Protein AF-A0A7S0PX10-F1 (afdb_monomer)

Secondary structure (DSSP, 8-state):
-----------------S------S-----B-TTT--B-GGGTT--HHHHGGGTGGGGTTEEEEEPPPPS-TTEEEEEEEESS-TT-EEEEEEEEE----B-SHHHHHHHHS--HHHHHHHHHHHHHHH-TTS---S-EEEEEEE-S-EES-HHHHHHHHHHHHHHTHHHHHHTTEEEEEEEEEEE-TTS-HHHHTTSPPEEEEEEEE-SPP----

Mean predicted aligned error: 9.13 Å

Radius of gyration: 20.3 Å; Cα contacts (8 Å, |Δi|>4): 338; chains: 1; bounding box: 56×66×52 Å

Sequence (216 aa):
ADVAEVSVLLPTSADTSAGDDNLNYVSIFNFESEHFEENKLLRHIFPPQASLLELHRLSNFNVERCWFPDAPQVHVYLAVAKNQKLDTRFFVRSIVLTQAAHSQPEAEATLQPTSQQLQALAALEQAMGDSRYQVTESNHIFMCYKEPLCISAERAVKVVRESLAIYSDTYNKLQVNELELVLRLWESAAPPEALATTPTKTVRIICRLAPSLVIE

Solvent-accessible surface area (backbone atoms only — not comparable to full-atom values): 12873 Å² total; per-residue (Å²): 131,91,77,84,84,81,85,80,81,74,85,74,90,78,81,89,82,84,84,83,67,85,71,89,65,78,88,38,82,42,60,44,90,90,78,62,50,70,42,66,78,41,52,48,44,58,75,85,56,50,68,68,56,50,62,77,79,49,70,66,34,53,72,44,60,54,82,84,57,103,40,85,50,49,42,48,28,46,30,34,29,72,91,39,77,87,50,34,25,44,41,36,32,31,56,44,86,60,77,63,21,72,39,50,70,51,26,51,61,67,57,37,87,41,74,67,54,53,49,45,51,52,42,47,54,53,53,70,71,34,86,91,50,77,86,60,73,55,17,35,40,35,39,29,39,71,41,41,24,18,38,48,71,71,56,52,52,51,51,44,54,61,44,49,66,77,45,43,67,59,34,58,75,64,29,33,33,32,43,37,38,38,38,28,25,32,72,70,82,60,57,63,89,52,47,86,78,47,79,64,46,80,46,76,49,78,43,78,58,51,79,75,82,76,81,124

Structure (mmCIF, N/CA/C/O backbone):
data_AF-A0A7S0PX10-F1
#
_entry.id   AF-A0A7S0PX10-F1
#
loop_
_atom_site.group_PDB
_atom_site.id
_atom_site.type_symbol
_atom_site.label_atom_id
_atom_site.label_alt_id
_atom_site.label_comp_id
_atom_site.label_asym_id
_atom_site.label_entity_id
_atom_site.label_seq_id
_atom_site.pdbx_PDB_ins_code
_atom_site.Cartn_x
_atom_site.Cartn_y
_atom_site.Cartn_z
_atom_site.occupancy
_atom_site.B_iso_or_equiv
_atom_site.auth_seq_id
_atom_site.auth_comp_id
_atom_site.auth_asym_id
_atom_site.auth_atom_id
_atom_site.pdbx_PDB_model_num
ATOM 1 N N . ALA A 1 1 ? 6.804 43.649 25.883 1.00 46.66 1 ALA A N 1
ATOM 2 C CA . ALA A 1 1 ? 6.785 42.179 25.934 1.00 46.66 1 ALA A CA 1
ATOM 3 C C . ALA A 1 1 ? 7.971 41.728 25.111 1.00 46.66 1 ALA A C 1
ATOM 5 O O . ALA A 1 1 ? 7.985 42.022 23.923 1.00 46.66 1 ALA A O 1
ATOM 6 N N . ASP A 1 2 ? 8.996 41.176 25.758 1.00 44.41 2 ASP A N 1
ATOM 7 C CA . ASP A 1 2 ? 10.187 40.680 25.070 1.00 44.41 2 ASP A CA 1
ATOM 8 C C . ASP A 1 2 ? 9.780 39.539 24.142 1.00 44.41 2 ASP A C 1
ATOM 10 O O . ASP A 1 2 ? 9.366 38.471 24.594 1.00 44.41 2 ASP A O 1
ATOM 14 N N . VAL A 1 3 ? 9.842 39.789 22.837 1.00 47.06 3 VAL A N 1
ATOM 15 C CA . VAL A 1 3 ? 9.703 38.744 21.827 1.00 47.06 3 VAL A CA 1
ATOM 16 C C . VAL A 1 3 ? 11.108 38.214 21.585 1.00 47.06 3 VAL A C 1
ATOM 18 O O . VAL A 1 3 ? 11.928 38.880 20.960 1.00 47.06 3 VAL A O 1
ATOM 21 N N . ALA A 1 4 ? 11.403 37.040 22.138 1.00 44.06 4 ALA A N 1
ATOM 22 C CA . ALA A 1 4 ? 12.626 36.320 21.822 1.00 44.06 4 ALA A CA 1
ATOM 23 C C . ALA A 1 4 ? 12.504 35.769 20.394 1.00 44.06 4 ALA A C 1
ATOM 25 O O . ALA A 1 4 ? 11.755 34.826 20.141 1.00 44.06 4 ALA A O 1
ATOM 26 N N . GLU A 1 5 ? 13.210 36.392 19.455 1.00 48.12 5 GLU A N 1
ATOM 27 C CA . GLU A 1 5 ? 13.339 35.897 18.090 1.00 48.12 5 GLU A CA 1
ATOM 28 C C . GLU A 1 5 ? 14.391 34.779 18.070 1.00 48.12 5 GLU A C 1
ATOM 30 O O . GLU A 1 5 ? 15.564 35.000 18.371 1.00 48.12 5 GLU A O 1
ATOM 35 N N . VAL A 1 6 ? 13.954 33.555 17.767 1.00 40.06 6 VAL A N 1
ATOM 36 C CA . VAL A 1 6 ? 14.824 32.381 17.628 1.00 40.06 6 VAL A CA 1
ATOM 37 C C . VAL A 1 6 ? 14.905 32.041 16.147 1.00 40.06 6 VAL A C 1
ATOM 39 O O . VAL A 1 6 ? 13.940 31.547 15.565 1.00 40.06 6 VAL A O 1
ATOM 42 N N . SER A 1 7 ? 16.054 32.306 15.529 1.00 42.97 7 SER A N 1
ATOM 43 C CA . SER A 1 7 ? 16.349 31.868 14.168 1.00 42.97 7 SER A CA 1
ATOM 44 C C . SER A 1 7 ? 16.977 30.474 14.201 1.00 42.97 7 SER A C 1
ATOM 46 O O . SER A 1 7 ? 17.995 30.232 14.848 1.00 42.97 7 SER A O 1
ATOM 48 N N . VAL A 1 8 ? 16.342 29.528 13.510 1.00 36.97 8 VAL A N 1
ATOM 49 C CA . VAL A 1 8 ? 16.869 28.174 13.323 1.00 36.97 8 VAL A CA 1
ATOM 50 C C . VAL A 1 8 ? 17.569 28.134 11.972 1.00 36.97 8 VAL A C 1
ATOM 52 O O . VAL A 1 8 ? 16.930 28.265 10.929 1.00 36.97 8 VAL A O 1
ATOM 55 N N . LEU A 1 9 ? 18.890 27.966 11.989 1.00 37.91 9 LEU A N 1
ATOM 56 C CA . LEU A 1 9 ? 19.663 27.662 10.790 1.00 37.91 9 LEU A CA 1
ATOM 57 C C . LEU A 1 9 ? 19.471 26.181 10.461 1.00 37.91 9 LEU A C 1
ATOM 59 O O . LEU A 1 9 ? 19.877 25.308 11.229 1.00 37.91 9 LEU A O 1
ATOM 63 N N . LEU A 1 10 ? 18.838 25.902 9.321 1.00 34.31 10 LEU A N 1
ATOM 64 C CA . LEU A 1 10 ? 18.866 24.568 8.731 1.00 34.31 10 LEU A CA 1
ATOM 65 C C . LEU A 1 10 ? 20.330 24.221 8.422 1.00 34.31 10 LEU A C 1
ATOM 67 O O . LEU A 1 10 ? 21.039 25.090 7.909 1.00 34.31 10 LEU A O 1
ATOM 71 N N . PRO A 1 11 ? 20.803 23.001 8.733 1.00 36.47 11 PRO A N 1
ATOM 72 C CA . PRO A 1 11 ? 22.176 22.624 8.447 1.00 36.47 11 PRO A CA 1
ATOM 73 C C . PRO A 1 11 ? 22.399 22.684 6.936 1.00 36.47 11 PRO A C 1
ATOM 75 O O . PRO A 1 11 ? 21.892 21.863 6.174 1.00 36.47 11 PRO A O 1
ATOM 78 N N . THR A 1 12 ? 23.144 23.694 6.502 1.00 36.50 12 THR A N 1
ATOM 79 C CA . THR A 1 12 ? 23.691 23.771 5.156 1.00 36.50 12 THR A CA 1
ATOM 80 C C . THR A 1 12 ? 24.780 22.715 5.070 1.00 36.50 12 THR A C 1
ATOM 82 O O . THR A 1 12 ? 25.830 22.839 5.698 1.00 36.50 12 THR A O 1
ATOM 85 N N . SER A 1 13 ? 24.519 21.652 4.314 1.00 41.28 13 SER A N 1
ATOM 86 C CA . SER A 1 13 ? 25.534 20.686 3.909 1.00 41.28 13 SER A CA 1
ATOM 87 C C . SER A 1 13 ? 26.575 21.409 3.051 1.00 41.28 13 SER A C 1
ATOM 89 O O . SER A 1 13 ? 26.358 21.625 1.857 1.00 41.28 13 SER A O 1
ATOM 91 N N . ALA A 1 14 ? 27.668 21.835 3.677 1.00 40.19 14 ALA A N 1
ATOM 92 C CA . ALA A 1 14 ? 28.836 22.369 2.998 1.00 40.19 14 ALA A CA 1
ATOM 93 C C . ALA A 1 14 ? 29.969 21.333 3.037 1.00 40.19 14 ALA A C 1
ATOM 95 O O . ALA A 1 14 ? 30.403 20.910 4.105 1.00 40.19 14 ALA A O 1
ATOM 96 N N . ASP A 1 15 ? 30.420 21.003 1.827 1.00 35.59 15 ASP A N 1
ATOM 97 C CA . ASP A 1 15 ? 31.745 20.513 1.438 1.00 35.59 15 ASP A CA 1
ATOM 98 C C . ASP A 1 15 ? 32.061 19.002 1.504 1.00 35.59 15 ASP A C 1
ATOM 100 O O . ASP A 1 15 ? 32.691 18.474 2.412 1.00 35.59 15 ASP A O 1
ATOM 104 N N . THR A 1 16 ? 31.704 18.346 0.388 1.00 43.50 16 THR A N 1
ATOM 105 C CA . THR A 1 16 ? 32.553 17.478 -0.463 1.00 43.50 16 THR A CA 1
ATOM 106 C C . THR A 1 16 ? 33.563 16.526 0.194 1.00 43.50 16 THR A C 1
ATOM 108 O O . THR A 1 16 ? 34.699 16.902 0.469 1.00 43.50 16 THR A O 1
ATOM 111 N N . SER A 1 17 ? 33.248 15.226 0.200 1.00 37.47 17 SER A N 1
ATOM 112 C CA . SER A 1 17 ? 33.876 14.180 -0.642 1.00 37.47 17 SER A CA 1
ATOM 113 C C . SER A 1 17 ? 33.615 12.782 -0.060 1.00 37.47 17 SER A C 1
ATOM 115 O O . SER A 1 17 ? 33.846 12.541 1.114 1.00 37.47 17 SER A O 1
ATOM 117 N N . ALA A 1 18 ? 33.154 11.867 -0.921 1.00 37.22 18 ALA A N 1
ATOM 118 C CA . ALA A 1 18 ? 32.868 10.452 -0.652 1.00 37.22 18 ALA A CA 1
ATOM 119 C C . ALA A 1 18 ? 31.724 10.146 0.343 1.00 37.22 18 ALA A C 1
ATOM 121 O O . ALA A 1 18 ? 31.940 9.954 1.530 1.00 37.22 18 ALA A O 1
ATOM 122 N N . GLY A 1 19 ? 30.518 9.969 -0.210 1.00 39.47 19 GLY A N 1
ATOM 123 C CA . GLY A 1 19 ? 29.564 8.967 0.279 1.00 39.47 19 GLY A CA 1
ATOM 124 C C . GLY A 1 19 ? 29.030 9.151 1.695 1.00 39.47 19 GLY A C 1
ATOM 125 O O . GLY A 1 19 ? 28.943 8.168 2.423 1.00 39.47 19 GLY A O 1
ATOM 126 N N . ASP A 1 20 ? 28.636 10.367 2.070 1.00 37.81 20 ASP A N 1
ATOM 127 C CA . ASP A 1 20 ? 27.788 10.573 3.248 1.00 37.81 20 ASP A CA 1
ATOM 128 C C . ASP A 1 20 ? 26.331 10.236 2.877 1.00 37.81 20 ASP A C 1
ATOM 130 O O . ASP A 1 20 ? 25.446 11.091 2.814 1.00 37.81 20 ASP A O 1
ATOM 134 N N . ASP A 1 21 ? 26.104 8.963 2.528 1.00 44.50 21 ASP A N 1
ATOM 135 C CA . ASP A 1 21 ? 24.770 8.378 2.561 1.00 44.50 21 ASP A CA 1
ATOM 136 C C . ASP A 1 21 ? 24.353 8.437 4.027 1.00 44.50 21 ASP A C 1
ATOM 138 O O . ASP A 1 21 ? 24.916 7.740 4.871 1.00 44.50 21 ASP A O 1
ATOM 142 N N . ASN A 1 22 ? 23.396 9.307 4.333 1.00 42.66 22 ASN A N 1
ATOM 143 C CA . ASN A 1 22 ? 22.795 9.479 5.648 1.00 42.66 22 ASN A CA 1
ATOM 144 C C . ASN A 1 22 ? 22.065 8.171 6.042 1.00 42.66 22 ASN A C 1
ATOM 146 O O . ASN A 1 22 ? 20.848 8.032 5.918 1.00 42.66 22 ASN A O 1
ATOM 150 N N . LEU A 1 23 ? 22.853 7.164 6.435 1.00 46.53 23 LEU A N 1
ATOM 151 C CA . LEU A 1 23 ? 22.535 5.752 6.674 1.00 46.53 23 LEU A CA 1
ATOM 152 C C . LEU A 1 23 ? 21.764 5.567 7.983 1.00 46.53 23 LEU A C 1
ATOM 154 O O . LEU A 1 23 ? 22.134 4.774 8.847 1.00 46.53 23 LEU A O 1
ATOM 158 N N . ASN A 1 24 ? 20.644 6.266 8.140 1.00 53.06 24 ASN A N 1
ATOM 159 C CA . ASN A 1 24 ? 19.762 6.049 9.285 1.00 53.06 24 ASN A CA 1
ATOM 160 C C . ASN A 1 24 ? 18.825 4.836 9.090 1.00 53.06 24 ASN A C 1
ATOM 162 O O . ASN A 1 24 ? 17.789 4.728 9.746 1.00 53.06 24 ASN A O 1
ATOM 166 N N . TYR A 1 25 ? 19.164 3.916 8.177 1.00 62.06 25 TYR A N 1
ATOM 167 C CA . TYR A 1 25 ? 18.422 2.680 7.944 1.00 62.06 25 TYR A CA 1
ATOM 168 C C . TYR A 1 25 ? 19.353 1.464 7.879 1.00 62.06 25 TYR A C 1
ATOM 170 O O . TYR A 1 25 ? 20.466 1.512 7.359 1.00 62.06 25 TYR A O 1
ATOM 178 N N . VAL A 1 26 ? 18.880 0.344 8.426 1.00 74.75 26 VAL A N 1
ATOM 179 C CA . VAL A 1 26 ? 19.627 -0.918 8.447 1.00 74.75 26 VAL A CA 1
ATOM 180 C C . VAL A 1 26 ? 19.576 -1.562 7.064 1.00 74.75 26 VAL A C 1
ATOM 182 O O . VAL A 1 26 ? 18.501 -1.814 6.515 1.00 74.75 26 VAL A O 1
ATOM 185 N N . SER A 1 27 ? 20.746 -1.871 6.507 1.00 82.69 27 SER A N 1
ATOM 186 C CA . SER A 1 27 ? 20.841 -2.638 5.266 1.00 82.69 27 SER A CA 1
ATOM 187 C C . SER A 1 27 ? 20.580 -4.126 5.510 1.00 82.69 27 SER A C 1
ATOM 189 O O . SER A 1 27 ? 21.237 -4.736 6.349 1.00 82.69 27 SER A O 1
ATOM 191 N N . ILE A 1 28 ? 19.618 -4.712 4.786 1.00 87.62 28 ILE A N 1
ATOM 192 C CA . ILE A 1 28 ? 19.201 -6.117 4.939 1.00 87.62 28 ILE A CA 1
ATOM 193 C C . ILE A 1 28 ? 19.227 -6.787 3.569 1.00 87.62 28 ILE A C 1
ATOM 195 O O . ILE A 1 28 ? 18.616 -6.291 2.621 1.00 87.62 28 ILE A O 1
ATOM 199 N N . PHE A 1 29 ? 19.895 -7.932 3.485 1.00 91.12 29 PHE A N 1
ATOM 200 C CA . PHE A 1 29 ? 20.012 -8.737 2.273 1.00 91.12 29 PHE A CA 1
ATOM 201 C C . PHE A 1 29 ? 19.523 -10.151 2.581 1.00 91.12 29 PHE A C 1
ATOM 203 O O . PHE A 1 29 ? 20.002 -10.785 3.520 1.00 91.12 29 PHE A O 1
ATOM 210 N N . ASN A 1 30 ? 18.535 -10.619 1.819 1.00 91.88 30 ASN A N 1
ATOM 211 C CA . ASN A 1 30 ? 17.920 -11.930 2.004 1.00 91.88 30 ASN A CA 1
ATOM 212 C C . ASN A 1 30 ? 18.455 -12.893 0.941 1.00 91.88 30 ASN A C 1
ATOM 214 O O . ASN A 1 30 ? 18.475 -12.546 -0.238 1.00 91.88 30 ASN A O 1
ATOM 218 N N . PHE A 1 31 ? 18.861 -14.093 1.354 1.00 94.19 31 PHE A N 1
ATOM 219 C CA . PHE A 1 31 ? 19.440 -15.113 0.478 1.00 94.19 31 PHE A CA 1
ATOM 220 C C . PHE A 1 31 ? 18.598 -16.387 0.521 1.00 94.19 31 PHE A C 1
ATOM 222 O O . PHE A 1 31 ? 18.161 -16.808 1.595 1.00 94.19 31 PHE A O 1
ATOM 229 N N . GLU A 1 32 ? 18.359 -16.986 -0.641 1.00 88.50 32 GLU A N 1
ATOM 230 C CA . GLU A 1 32 ? 17.589 -18.227 -0.755 1.00 88.50 32 GLU A CA 1
ATOM 231 C C . GLU A 1 32 ? 18.423 -19.449 -0.347 1.00 88.50 32 GLU A C 1
ATOM 233 O O . GLU A 1 32 ? 19.649 -19.456 -0.458 1.00 88.50 32 GLU A O 1
ATOM 238 N N . SER A 1 33 ? 17.765 -20.498 0.151 1.00 88.00 33 SER A N 1
ATOM 239 C CA . SER A 1 33 ? 18.440 -21.590 0.865 1.00 88.00 33 SER A CA 1
ATOM 240 C C . SER A 1 33 ? 19.283 -22.519 -0.008 1.00 88.00 33 SER A C 1
ATOM 242 O O . SER A 1 33 ? 20.199 -23.150 0.506 1.00 88.00 33 SER A O 1
ATOM 244 N N . GLU A 1 34 ? 18.954 -22.670 -1.293 1.00 88.25 34 GLU A N 1
ATOM 245 C CA . GLU A 1 34 ? 19.550 -23.718 -2.134 1.00 88.25 34 GLU A CA 1
ATOM 246 C C . GLU A 1 34 ? 20.908 -23.310 -2.720 1.00 88.25 34 GLU A C 1
ATOM 248 O O . GLU A 1 34 ? 21.857 -24.095 -2.720 1.00 88.25 34 GLU A O 1
ATOM 253 N N . HIS A 1 35 ? 21.016 -22.066 -3.188 1.00 92.69 35 HIS A N 1
ATOM 254 C CA . HIS A 1 35 ? 22.209 -21.559 -3.874 1.00 92.69 35 HIS A CA 1
ATOM 255 C C . HIS A 1 35 ? 22.785 -20.290 -3.243 1.00 92.69 35 HIS A C 1
ATOM 257 O O . HIS A 1 35 ? 23.779 -19.767 -3.741 1.00 92.69 35 HIS A O 1
ATOM 263 N N . PHE A 1 36 ? 22.191 -19.801 -2.147 1.00 92.00 36 PHE A N 1
ATOM 264 C CA . PHE A 1 36 ? 22.556 -18.525 -1.527 1.00 92.00 36 PHE A CA 1
ATOM 265 C C . PHE A 1 36 ? 22.556 -17.370 -2.536 1.00 92.00 36 PHE A C 1
ATOM 267 O O . PHE A 1 36 ? 23.390 -16.468 -2.475 1.00 92.00 36 PHE A O 1
ATOM 274 N N . GLU A 1 37 ? 21.611 -17.393 -3.477 1.00 94.56 37 GLU A N 1
ATOM 275 C CA . GLU A 1 37 ? 21.372 -16.265 -4.367 1.00 94.56 37 GLU A CA 1
ATOM 276 C C . GLU A 1 37 ? 20.554 -15.201 -3.636 1.00 94.56 37 GLU A C 1
ATOM 278 O O . GLU A 1 37 ? 19.620 -15.500 -2.885 1.00 94.56 37 GLU A O 1
ATOM 283 N N . GLU A 1 38 ? 20.937 -13.940 -3.825 1.00 93.00 38 GLU A N 1
ATOM 284 C CA . GLU A 1 38 ? 20.248 -12.820 -3.197 1.00 93.00 38 GLU A CA 1
ATOM 285 C C . GLU A 1 38 ? 18.862 -12.627 -3.823 1.00 93.00 38 GLU A C 1
ATOM 287 O O . GLU A 1 38 ? 18.728 -12.348 -5.020 1.00 93.00 38 GLU A O 1
ATOM 292 N N . ASN A 1 39 ? 17.826 -12.645 -2.987 1.00 93.31 39 ASN A N 1
ATOM 293 C CA . ASN A 1 39 ? 16.496 -12.234 -3.394 1.00 93.31 39 ASN A CA 1
ATOM 294 C C . ASN A 1 39 ? 16.387 -10.700 -3.368 1.00 93.31 39 ASN A C 1
ATOM 296 O O . ASN A 1 39 ? 15.992 -10.083 -2.374 1.00 93.31 39 ASN A O 1
ATOM 300 N N . LYS A 1 40 ? 16.722 -10.076 -4.503 1.00 91.81 40 LYS A N 1
ATOM 301 C CA . LYS A 1 40 ? 16.721 -8.610 -4.680 1.00 91.81 40 LYS A CA 1
ATOM 302 C C . LYS A 1 40 ? 15.351 -7.961 -4.463 1.00 91.81 40 LYS A C 1
ATOM 304 O O . LYS A 1 40 ? 15.291 -6.775 -4.144 1.00 91.81 40 LYS A O 1
ATOM 309 N N . LEU A 1 41 ? 14.253 -8.711 -4.612 1.00 92.81 41 LEU A N 1
ATOM 310 C CA . LEU A 1 41 ? 12.905 -8.197 -4.337 1.00 92.81 41 LEU A CA 1
ATOM 311 C C . LEU A 1 41 ? 12.705 -7.900 -2.849 1.00 92.81 41 LEU A C 1
ATOM 313 O O . LEU A 1 41 ? 11.929 -7.015 -2.504 1.00 92.81 41 LEU A O 1
AT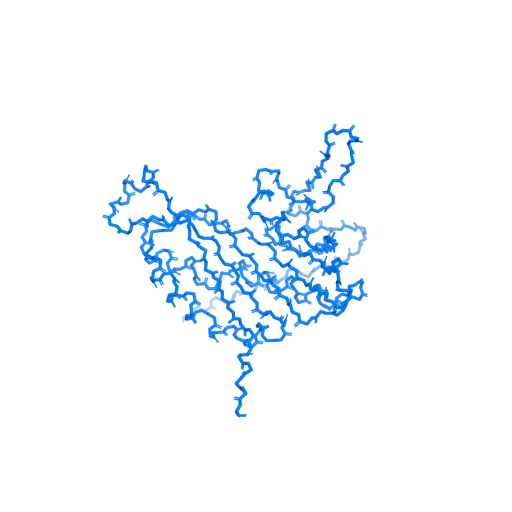OM 317 N N . LEU A 1 42 ? 13.427 -8.612 -1.982 1.00 92.06 42 LEU A N 1
ATOM 318 C CA . LEU A 1 42 ? 13.344 -8.497 -0.529 1.00 92.06 42 LEU A CA 1
ATOM 319 C C . LEU A 1 42 ? 14.473 -7.653 0.074 1.00 92.06 42 LEU A C 1
ATOM 321 O O . LEU A 1 42 ? 14.719 -7.716 1.278 1.00 92.06 42 LEU A O 1
ATOM 325 N N . ARG A 1 43 ? 15.194 -6.868 -0.731 1.00 89.50 43 ARG A N 1
ATOM 326 C CA . ARG A 1 43 ? 16.277 -6.024 -0.218 1.00 89.50 43 ARG A CA 1
ATOM 327 C C . ARG A 1 43 ? 15.726 -4.939 0.721 1.00 89.50 43 ARG A C 1
ATOM 329 O O . ARG A 1 43 ? 14.734 -4.282 0.405 1.00 89.50 43 ARG A O 1
ATOM 336 N N . HIS A 1 44 ? 16.385 -4.760 1.866 1.00 87.00 44 HIS A N 1
ATOM 337 C CA . HIS A 1 44 ? 15.987 -3.883 2.982 1.00 87.00 44 HIS A CA 1
ATOM 338 C C . HIS A 1 44 ? 14.633 -4.220 3.615 1.00 87.00 44 HIS A C 1
ATOM 340 O O . HIS A 1 44 ? 13.990 -3.359 4.209 1.00 87.00 44 HIS A O 1
ATOM 346 N N . ILE A 1 45 ? 14.203 -5.478 3.510 1.00 89.69 45 ILE A N 1
ATOM 347 C CA . ILE A 1 45 ? 12.984 -5.976 4.147 1.00 89.69 45 ILE A CA 1
ATOM 348 C C . ILE A 1 45 ? 13.372 -7.071 5.136 1.00 89.69 45 ILE A C 1
ATOM 350 O O . ILE A 1 45 ? 14.067 -8.025 4.782 1.00 89.69 45 ILE A O 1
ATOM 354 N N . PHE A 1 46 ? 12.903 -6.966 6.380 1.00 89.38 46 PHE A N 1
ATOM 355 C CA . PHE A 1 46 ? 13.069 -8.053 7.341 1.00 89.38 46 PHE A CA 1
ATOM 356 C C . PHE A 1 46 ? 12.282 -9.293 6.875 1.00 89.38 46 PHE A C 1
ATOM 358 O O . PHE A 1 46 ? 11.104 -9.152 6.534 1.00 89.38 46 PHE A O 1
ATOM 365 N N . PRO A 1 47 ? 12.852 -10.514 6.921 1.00 88.88 47 PRO A N 1
ATOM 366 C CA . PRO A 1 47 ? 12.166 -11.714 6.437 1.00 88.88 47 PRO A CA 1
ATOM 367 C C . PRO A 1 47 ? 10.746 -11.916 7.011 1.00 88.88 47 PRO A C 1
ATOM 369 O O . PRO A 1 47 ? 9.834 -12.202 6.235 1.00 88.88 47 PRO A O 1
ATOM 372 N N . PRO A 1 48 ? 10.479 -11.681 8.316 1.00 88.31 48 PRO A N 1
ATOM 373 C CA . PRO A 1 48 ? 9.116 -11.756 8.854 1.00 88.31 48 PRO A CA 1
ATOM 374 C C . PRO A 1 48 ? 8.131 -10.750 8.229 1.00 88.31 48 PRO A C 1
ATOM 376 O O . PRO A 1 48 ? 6.941 -11.041 8.107 1.00 88.31 48 PRO A O 1
ATOM 379 N N . GLN A 1 49 ? 8.615 -9.576 7.811 1.00 90.44 49 GLN A N 1
ATOM 380 C CA . GLN A 1 49 ? 7.807 -8.520 7.191 1.00 90.44 49 GLN A CA 1
ATOM 381 C C . GLN A 1 49 ? 7.518 -8.781 5.709 1.00 90.44 49 GLN A C 1
ATOM 383 O O . GLN A 1 49 ? 6.515 -8.288 5.202 1.00 90.44 49 GLN A O 1
ATOM 388 N N . ALA A 1 50 ? 8.335 -9.585 5.021 1.00 92.31 50 ALA A N 1
ATOM 389 C CA . ALA A 1 50 ? 8.163 -9.876 3.595 1.00 92.31 50 ALA A CA 1
ATOM 390 C C . ALA A 1 50 ? 6.768 -10.436 3.264 1.00 92.31 50 ALA A C 1
ATOM 392 O O . ALA A 1 50 ? 6.168 -10.076 2.251 1.00 92.31 50 ALA A O 1
ATOM 393 N N . SER A 1 51 ? 6.219 -11.268 4.156 1.00 92.94 51 SER A N 1
ATOM 394 C CA . SER A 1 51 ? 4.870 -11.830 4.010 1.00 92.94 51 SER A CA 1
ATOM 395 C C . SER A 1 51 ? 3.767 -10.761 3.994 1.00 92.94 51 SER A C 1
ATOM 397 O O . SER A 1 51 ? 2.786 -10.912 3.267 1.00 92.94 51 SER A O 1
ATOM 399 N N . LEU A 1 52 ? 3.955 -9.652 4.722 1.00 95.25 52 LEU A N 1
ATOM 400 C CA . LEU A 1 52 ? 2.994 -8.548 4.815 1.00 95.25 52 LEU A CA 1
ATOM 401 C C . LEU A 1 52 ? 2.868 -7.765 3.505 1.00 95.25 52 LEU A C 1
ATOM 403 O O . LEU A 1 52 ? 1.842 -7.139 3.274 1.00 95.25 52 LEU A O 1
ATOM 407 N N . LEU A 1 53 ? 3.892 -7.800 2.648 1.00 95.69 53 LEU A N 1
ATOM 408 C CA . LEU A 1 53 ? 3.910 -7.090 1.364 1.00 95.69 53 LEU A CA 1
ATOM 409 C C . LEU A 1 53 ? 3.135 -7.824 0.259 1.00 95.69 53 LEU A C 1
ATOM 411 O O . LEU A 1 53 ? 2.939 -7.266 -0.821 1.00 95.69 53 LEU A O 1
ATOM 415 N N . GLU A 1 54 ? 2.724 -9.072 0.511 1.00 96.56 54 GLU A N 1
ATOM 416 C CA . GLU A 1 54 ? 1.955 -9.916 -0.411 1.00 96.56 54 GLU A CA 1
ATOM 417 C C . GLU A 1 54 ? 2.550 -10.018 -1.830 1.00 96.56 54 GLU A C 1
ATOM 419 O O . GLU A 1 54 ? 1.820 -10.100 -2.820 1.00 96.56 54 GLU A O 1
ATOM 424 N N . LEU A 1 55 ? 3.884 -10.051 -1.953 1.00 95.88 55 LEU A N 1
ATOM 425 C CA . LEU A 1 55 ? 4.562 -10.054 -3.261 1.00 95.88 55 LEU A CA 1
ATOM 426 C C . LEU A 1 55 ? 4.171 -11.245 -4.149 1.00 95.88 55 LEU A C 1
ATOM 428 O O . LEU A 1 55 ? 4.183 -11.130 -5.372 1.00 95.88 55 LEU A O 1
ATOM 432 N N . HIS A 1 56 ? 3.734 -12.359 -3.554 1.00 95.81 56 HIS A N 1
ATOM 433 C CA . HIS A 1 56 ? 3.213 -13.522 -4.279 1.00 95.81 56 HIS A CA 1
ATOM 434 C C . HIS A 1 56 ? 2.017 -13.188 -5.193 1.00 95.81 56 HIS A C 1
ATOM 436 O O . HIS A 1 56 ? 1.807 -13.864 -6.199 1.00 95.81 56 HIS A O 1
ATOM 442 N N . ARG A 1 57 ? 1.250 -12.125 -4.901 1.00 96.81 57 ARG A N 1
ATOM 443 C CA . ARG A 1 57 ? 0.126 -11.669 -5.742 1.00 96.81 57 ARG A CA 1
ATOM 444 C C . ARG A 1 57 ? 0.568 -11.006 -7.045 1.00 96.81 57 ARG A C 1
ATOM 446 O O . ARG A 1 57 ? -0.259 -10.790 -7.925 1.00 96.81 57 ARG A O 1
ATOM 453 N N . LEU A 1 58 ? 1.857 -10.700 -7.188 1.00 96.88 58 LEU A N 1
ATOM 454 C CA . LEU A 1 58 ? 2.446 -10.166 -8.417 1.00 96.88 58 LEU A CA 1
ATOM 455 C C . LEU A 1 58 ? 2.939 -11.270 -9.367 1.00 96.88 58 LEU A C 1
ATOM 457 O O . LEU A 1 58 ? 3.628 -10.980 -10.337 1.00 96.88 58 LEU A O 1
ATOM 461 N N . SER A 1 59 ? 2.579 -12.535 -9.130 1.00 96.75 59 SER A N 1
ATOM 462 C CA . SER A 1 59 ? 3.053 -13.698 -9.899 1.00 96.75 59 SER A CA 1
ATOM 463 C C . SER A 1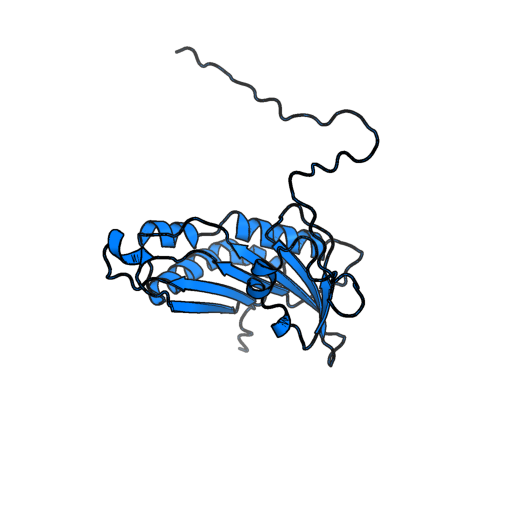 59 ? 2.759 -13.646 -11.406 1.00 96.75 59 SER A C 1
ATOM 465 O O . SER A 1 59 ? 3.460 -14.295 -12.184 1.00 96.75 59 SER A O 1
ATOM 467 N N . ASN A 1 60 ? 1.777 -12.849 -11.838 1.00 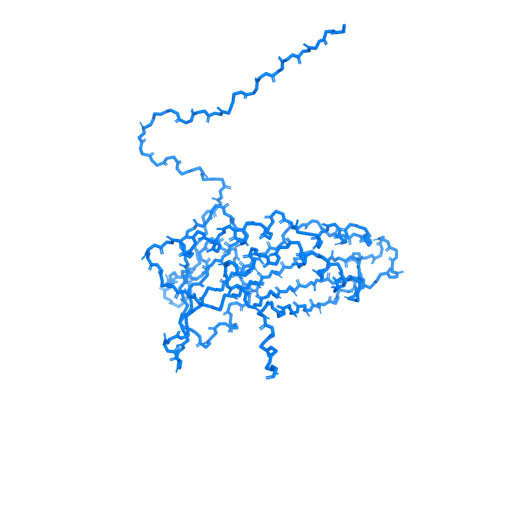96.62 60 ASN A N 1
ATOM 468 C CA . ASN A 1 60 ? 1.455 -12.614 -13.252 1.00 96.62 60 ASN A CA 1
ATOM 469 C C . ASN A 1 60 ? 2.381 -11.593 -13.942 1.00 96.62 60 ASN A C 1
ATOM 471 O O . ASN A 1 60 ? 2.260 -11.374 -15.149 1.00 96.62 60 ASN A O 1
ATOM 475 N N . PHE A 1 61 ? 3.311 -10.990 -13.202 1.00 97.62 61 PHE A N 1
ATOM 476 C CA . PHE A 1 61 ? 4.230 -9.966 -13.681 1.00 97.62 61 PHE A CA 1
ATOM 477 C C . PHE A 1 61 ? 5.684 -10.430 -13.572 1.00 97.62 61 PHE A C 1
ATOM 479 O O . PHE A 1 61 ? 6.038 -11.256 -12.729 1.00 97.62 61 PHE A O 1
ATOM 486 N N . ASN A 1 62 ? 6.532 -9.880 -14.433 1.00 97.12 62 ASN A N 1
ATOM 487 C CA . ASN A 1 62 ? 7.973 -9.854 -14.232 1.00 97.12 62 ASN A CA 1
ATOM 488 C C . ASN A 1 62 ? 8.276 -8.616 -13.393 1.00 97.12 62 ASN A C 1
ATOM 490 O O . ASN A 1 62 ? 8.022 -7.498 -13.842 1.00 97.12 62 ASN A O 1
ATOM 494 N N . VAL A 1 63 ? 8.731 -8.835 -12.162 1.00 96.81 63 VAL A N 1
ATOM 495 C CA . VAL A 1 63 ? 8.841 -7.793 -11.140 1.00 96.81 63 VAL A CA 1
ATOM 496 C C . VAL A 1 63 ? 10.304 -7.455 -10.901 1.00 96.81 63 VAL A C 1
ATOM 498 O O . VAL A 1 63 ? 11.125 -8.347 -10.701 1.00 96.81 63 VAL A O 1
ATOM 501 N N . GLU A 1 64 ? 10.603 -6.165 -10.862 1.00 94.88 64 GLU A N 1
ATOM 502 C CA . GLU A 1 64 ? 11.891 -5.614 -10.465 1.00 94.88 64 GLU A CA 1
ATOM 503 C C . GLU A 1 64 ? 11.688 -4.616 -9.323 1.00 94.88 64 GLU A C 1
ATOM 505 O O . GLU A 1 64 ? 10.742 -3.826 -9.316 1.00 94.88 64 GLU A O 1
ATOM 510 N N . ARG A 1 65 ? 12.577 -4.646 -8.329 1.00 93.19 65 ARG A N 1
ATOM 511 C CA . ARG A 1 65 ? 12.570 -3.678 -7.231 1.00 93.19 65 ARG A CA 1
ATOM 512 C C . ARG A 1 65 ? 13.233 -2.377 -7.692 1.00 93.19 65 ARG A C 1
ATOM 514 O O . ARG A 1 65 ? 14.412 -2.384 -8.034 1.00 93.19 65 ARG A O 1
ATOM 521 N N . CYS A 1 66 ? 12.503 -1.263 -7.639 1.00 91.88 66 CYS A N 1
ATOM 522 C CA . CYS A 1 66 ? 13.061 0.059 -7.926 1.00 91.88 66 CYS A CA 1
ATOM 523 C C . CYS A 1 66 ? 14.059 0.502 -6.841 1.00 91.88 66 CYS A C 1
ATOM 525 O O . CYS A 1 66 ? 13.939 0.110 -5.675 1.00 91.88 66 CYS A O 1
ATOM 527 N N . TRP A 1 67 ? 15.023 1.340 -7.226 1.00 75.69 67 TRP A N 1
ATOM 528 C CA . TRP A 1 67 ? 16.068 1.867 -6.351 1.00 75.69 67 TRP A CA 1
ATOM 529 C C . TRP A 1 67 ? 15.496 2.796 -5.270 1.00 75.69 67 TRP A C 1
ATOM 531 O O . TRP A 1 67 ? 14.372 3.282 -5.374 1.00 75.69 67 TRP A O 1
ATOM 541 N N . PHE A 1 68 ? 16.249 2.937 -4.185 1.00 65.94 68 PHE A N 1
ATOM 542 C CA . PHE A 1 68 ? 15.745 3.240 -2.849 1.00 65.94 68 PHE A CA 1
ATOM 543 C C . PHE A 1 68 ? 15.172 4.659 -2.714 1.00 65.94 68 PHE A C 1
ATOM 545 O O . PHE A 1 68 ? 15.919 5.621 -2.873 1.00 65.94 68 PHE A O 1
ATOM 552 N N . PRO A 1 69 ? 13.879 4.817 -2.380 1.00 56.06 69 PRO A N 1
ATOM 553 C CA . PRO A 1 69 ? 13.414 6.043 -1.748 1.00 56.06 69 PRO A CA 1
ATOM 554 C C . PRO A 1 69 ? 13.916 6.081 -0.296 1.00 56.06 69 PRO A C 1
ATOM 556 O O . PRO A 1 69 ? 14.080 5.027 0.327 1.00 56.06 69 PRO A O 1
ATOM 559 N N . ASP A 1 70 ? 14.083 7.280 0.263 1.00 68.50 70 ASP A N 1
ATOM 560 C CA . ASP A 1 70 ? 14.378 7.538 1.684 1.00 68.50 70 ASP A CA 1
ATOM 561 C C . ASP A 1 70 ? 13.178 7.180 2.596 1.00 68.50 70 ASP A C 1
ATOM 563 O O . ASP A 1 70 ? 12.646 8.002 3.342 1.00 68.50 70 ASP A O 1
ATOM 567 N N . ALA A 1 71 ? 12.674 5.946 2.491 1.00 77.31 71 ALA A N 1
ATOM 568 C CA . ALA A 1 71 ? 11.478 5.463 3.173 1.00 77.31 71 ALA A CA 1
ATOM 569 C C . ALA A 1 71 ? 11.569 3.939 3.418 1.00 77.31 71 ALA A C 1
ATOM 571 O O . ALA A 1 71 ? 11.161 3.144 2.568 1.00 77.31 71 ALA A O 1
ATOM 572 N N . PRO A 1 72 ? 12.059 3.489 4.591 1.00 78.06 72 PRO A N 1
ATOM 573 C CA . PRO A 1 72 ? 12.385 2.077 4.839 1.00 78.06 72 PRO A CA 1
ATOM 574 C C . PRO A 1 72 ? 11.174 1.133 4.808 1.00 78.06 72 PRO A C 1
ATOM 576 O O . PRO A 1 72 ? 11.338 -0.066 4.618 1.00 78.06 72 PRO A O 1
ATOM 579 N N . GLN A 1 73 ? 9.963 1.663 5.003 1.00 88.75 73 GLN A N 1
ATOM 580 C CA . GLN A 1 73 ? 8.715 0.894 4.987 1.00 88.75 73 GLN A CA 1
ATOM 581 C C . GLN A 1 73 ? 7.959 0.990 3.654 1.00 88.75 73 GLN A C 1
ATOM 583 O O . GLN A 1 73 ? 6.847 0.473 3.556 1.00 88.75 73 GLN A O 1
ATOM 588 N N . VAL A 1 74 ? 8.518 1.671 2.646 1.00 93.12 74 VAL A N 1
ATOM 589 C CA . VAL A 1 74 ? 7.919 1.828 1.315 1.00 93.12 74 VAL A CA 1
ATOM 590 C C . VAL A 1 74 ? 8.770 1.111 0.277 1.00 93.12 74 VAL A C 1
ATOM 592 O O . VAL A 1 74 ? 9.962 1.369 0.108 1.00 93.12 74 VAL A O 1
ATOM 595 N N . HIS A 1 75 ? 8.125 0.237 -0.487 1.00 94.62 75 HIS A N 1
ATOM 596 C CA . HIS A 1 75 ? 8.778 -0.557 -1.512 1.00 94.62 75 HIS A CA 1
ATOM 597 C C . HIS A 1 75 ? 8.060 -0.393 -2.846 1.00 94.62 75 HIS A C 1
ATOM 599 O O . HIS A 1 75 ? 6.897 -0.758 -2.984 1.00 94.62 75 HIS A O 1
ATOM 605 N N . VAL A 1 76 ? 8.762 0.152 -3.833 1.00 95.88 76 VAL A N 1
ATOM 606 C CA . VAL A 1 76 ? 8.261 0.356 -5.193 1.00 95.88 76 VAL A CA 1
ATOM 607 C C . VAL A 1 76 ? 8.800 -0.739 -6.106 1.00 95.88 76 VAL A C 1
ATOM 609 O O . VAL A 1 76 ? 10.004 -1.022 -6.116 1.00 95.88 76 VAL A O 1
ATOM 612 N N . TYR A 1 77 ? 7.905 -1.356 -6.865 1.00 96.69 77 TYR A N 1
ATOM 613 C CA . TYR A 1 77 ? 8.225 -2.413 -7.810 1.00 96.69 77 TYR A CA 1
ATOM 614 C C . TYR A 1 77 ? 7.741 -2.028 -9.201 1.00 96.69 77 TYR A C 1
ATOM 616 O O . TYR A 1 77 ? 6.556 -1.741 -9.374 1.00 96.69 77 TYR A O 1
ATOM 624 N N . LEU A 1 78 ? 8.636 -2.070 -10.183 1.00 96.88 78 LEU A N 1
ATOM 625 C CA . LEU A 1 78 ? 8.262 -2.024 -11.589 1.00 96.88 78 LEU A CA 1
ATOM 626 C C . LEU A 1 78 ? 7.837 -3.431 -12.008 1.00 96.88 78 LEU A C 1
ATOM 628 O O . LEU A 1 78 ? 8.544 -4.406 -11.754 1.00 96.88 78 LEU A O 1
ATOM 632 N N . ALA A 1 79 ? 6.675 -3.546 -12.633 1.00 97.25 79 ALA A N 1
ATOM 633 C CA . ALA A 1 79 ? 6.096 -4.827 -12.991 1.00 97.25 79 ALA A CA 1
ATOM 634 C C . ALA A 1 79 ? 5.567 -4.793 -14.423 1.00 97.25 79 ALA A C 1
ATOM 636 O O . ALA A 1 79 ? 4.682 -4.002 -14.741 1.00 97.25 79 ALA A O 1
ATOM 637 N N . VAL A 1 80 ? 6.083 -5.687 -15.267 1.00 96.94 80 VAL A N 1
ATOM 638 C CA . VAL A 1 80 ? 5.627 -5.874 -16.654 1.00 96.94 80 VAL A CA 1
ATOM 639 C C . VAL A 1 80 ? 4.811 -7.157 -16.725 1.00 96.94 80 VAL A C 1
ATOM 641 O O . VAL A 1 80 ? 5.302 -8.220 -16.330 1.00 96.94 80 VAL A O 1
ATOM 644 N N . ALA A 1 81 ? 3.569 -7.098 -17.204 1.00 96.75 81 ALA A N 1
ATOM 645 C CA . ALA A 1 81 ? 2.721 -8.285 -17.259 1.00 96.75 81 ALA A CA 1
ATOM 646 C C . ALA A 1 81 ? 3.312 -9.341 -18.208 1.00 96.75 81 ALA A C 1
ATOM 648 O O . ALA A 1 81 ? 3.721 -9.046 -19.334 1.00 96.75 81 ALA A O 1
ATOM 649 N N . LYS A 1 82 ? 3.323 -10.607 -17.775 1.00 96.69 82 LYS A N 1
ATOM 650 C CA . LYS A 1 82 ? 3.922 -11.718 -18.540 1.00 96.69 82 LYS A CA 1
ATOM 651 C C . LYS A 1 82 ? 3.232 -11.946 -19.886 1.00 96.69 82 LYS A C 1
ATOM 653 O O . LYS A 1 82 ? 3.896 -12.233 -20.877 1.00 96.69 82 LYS A O 1
ATOM 658 N N . ASN A 1 83 ? 1.910 -11.782 -19.908 1.00 95.44 83 ASN A N 1
ATOM 659 C CA . ASN A 1 83 ? 1.071 -12.037 -21.080 1.00 95.44 83 ASN A CA 1
ATOM 660 C C . ASN A 1 83 ? 0.749 -10.772 -21.889 1.00 95.44 83 ASN A C 1
ATOM 662 O O . ASN A 1 83 ? 0.195 -10.888 -22.977 1.00 95.44 83 ASN A O 1
ATOM 666 N N . GLN A 1 84 ? 1.076 -9.582 -21.376 1.00 93.50 84 GLN A N 1
ATOM 667 C CA . GLN A 1 84 ? 0.795 -8.317 -22.050 1.00 93.50 84 GLN A CA 1
ATOM 668 C C . GLN A 1 84 ? 1.915 -7.315 -21.781 1.00 93.50 84 GLN A C 1
ATOM 670 O O . GLN A 1 84 ? 1.890 -6.582 -20.804 1.00 93.50 84 GLN A O 1
ATOM 675 N N . LYS A 1 85 ? 2.914 -7.268 -22.666 1.00 89.56 85 LYS A N 1
ATOM 676 C CA . LYS A 1 85 ? 4.131 -6.462 -22.455 1.00 89.56 85 LYS A CA 1
ATOM 677 C C . LYS A 1 85 ? 3.890 -4.949 -22.411 1.00 89.56 85 LYS A C 1
ATOM 679 O O . LYS A 1 85 ? 4.739 -4.232 -21.904 1.00 89.56 85 LYS A O 1
ATOM 684 N N . LEU A 1 86 ? 2.767 -4.484 -22.960 1.00 90.56 86 LEU A N 1
ATOM 685 C CA . LEU A 1 86 ? 2.348 -3.081 -22.880 1.00 90.56 86 LEU A CA 1
ATOM 686 C C . LEU A 1 86 ? 1.731 -2.731 -21.517 1.00 90.56 86 LEU A C 1
ATOM 688 O O . LEU A 1 86 ? 1.592 -1.557 -21.199 1.00 90.56 86 LEU A O 1
ATOM 692 N N . ASP A 1 87 ? 1.362 -3.734 -20.715 1.00 93.88 87 ASP A N 1
ATOM 693 C CA . ASP A 1 87 ? 0.842 -3.537 -19.366 1.00 93.88 87 ASP A CA 1
ATOM 694 C C . ASP A 1 87 ? 2.006 -3.487 -18.367 1.00 93.88 87 ASP A C 1
ATOM 696 O O . ASP A 1 87 ? 2.425 -4.505 -17.802 1.00 93.88 87 ASP A O 1
ATOM 700 N N . THR A 1 88 ? 2.542 -2.279 -18.192 1.00 95.31 88 THR A N 1
ATOM 701 C CA . THR A 1 88 ? 3.607 -1.967 -17.236 1.00 95.31 88 THR A CA 1
ATOM 702 C C . THR A 1 88 ? 3.068 -1.055 -16.140 1.00 95.31 88 THR A C 1
ATOM 704 O O . THR A 1 88 ? 2.427 -0.038 -16.413 1.00 95.31 88 THR A O 1
ATOM 707 N N . ARG A 1 89 ? 3.323 -1.421 -14.881 1.00 96.31 89 ARG A N 1
ATOM 708 C CA . ARG A 1 89 ? 2.782 -0.736 -13.698 1.00 96.31 89 ARG A CA 1
ATOM 709 C C . ARG A 1 89 ? 3.838 -0.588 -12.619 1.00 96.31 89 ARG A C 1
ATOM 711 O O . ARG A 1 89 ? 4.673 -1.478 -12.444 1.00 96.31 89 ARG A O 1
ATOM 718 N N . PHE A 1 90 ? 3.722 0.467 -11.822 1.00 97.44 90 PHE A N 1
ATOM 719 C CA . PHE A 1 90 ? 4.329 0.499 -10.501 1.00 97.44 90 PHE A CA 1
ATOM 720 C C . PHE A 1 90 ? 3.374 -0.089 -9.463 1.00 97.44 90 PHE A C 1
ATOM 722 O O . PHE A 1 90 ? 2.215 0.318 -9.341 1.00 97.44 90 PHE A O 1
ATOM 729 N N . PHE A 1 91 ? 3.888 -1.029 -8.675 1.00 98.06 91 PHE A N 1
ATOM 730 C CA . PHE A 1 91 ? 3.261 -1.486 -7.442 1.00 98.06 91 PHE A CA 1
ATOM 731 C C . PHE A 1 91 ? 4.028 -0.907 -6.261 1.00 98.06 91 PHE A C 1
ATOM 733 O O . PHE A 1 91 ? 5.171 -1.284 -6.011 1.00 98.06 91 PHE A O 1
ATOM 740 N N . VAL A 1 92 ? 3.389 -0.025 -5.503 1.00 97.12 92 VAL A N 1
ATOM 741 C CA . VAL A 1 92 ? 3.901 0.433 -4.212 1.00 97.12 92 VAL A CA 1
ATOM 742 C C . VAL A 1 92 ? 3.348 -0.487 -3.133 1.00 97.12 92 VAL A C 1
ATOM 744 O O . VAL A 1 92 ? 2.136 -0.657 -3.018 1.00 97.12 92 VAL A O 1
ATOM 747 N N . ARG A 1 93 ? 4.226 -1.103 -2.344 1.00 97.06 93 ARG A N 1
ATOM 748 C CA . ARG A 1 93 ? 3.885 -1.924 -1.180 1.00 97.06 93 ARG A CA 1
ATOM 749 C C . ARG A 1 93 ? 4.467 -1.261 0.058 1.00 97.06 93 ARG A C 1
ATOM 751 O O . ARG A 1 93 ? 5.670 -1.022 0.115 1.00 97.06 93 ARG A O 1
ATOM 758 N N . SER A 1 94 ? 3.618 -0.963 1.030 1.00 95.25 94 SER A N 1
ATOM 759 C CA . SER A 1 94 ? 3.995 -0.218 2.223 1.00 95.25 94 SER A CA 1
ATOM 760 C C . SER A 1 94 ? 3.495 -0.904 3.489 1.00 95.25 94 SER A C 1
ATOM 762 O O . SER A 1 94 ? 2.397 -1.470 3.503 1.00 95.25 94 SER A O 1
ATOM 764 N N . ILE A 1 95 ? 4.296 -0.860 4.551 1.00 94.44 95 ILE A N 1
ATOM 765 C CA . ILE A 1 95 ? 3.921 -1.371 5.873 1.00 94.44 95 ILE A CA 1
ATOM 766 C C . ILE A 1 95 ? 3.711 -0.177 6.797 1.00 94.44 95 ILE A C 1
ATOM 768 O O . ILE A 1 95 ? 4.612 0.625 7.022 1.00 94.44 95 ILE A O 1
ATOM 772 N N . VAL A 1 96 ? 2.515 -0.067 7.362 1.00 93.25 96 VAL A N 1
ATOM 773 C CA . VAL A 1 96 ? 2.193 0.979 8.330 1.00 93.25 96 VAL A CA 1
ATOM 774 C C . VAL A 1 96 ? 2.504 0.441 9.725 1.00 93.25 96 VAL A C 1
ATOM 776 O O . VAL A 1 96 ? 1.838 -0.473 10.225 1.00 93.25 96 VAL A O 1
ATOM 779 N N . LEU A 1 97 ? 3.564 0.989 10.322 1.00 88.75 97 LEU A N 1
ATOM 780 C CA . LEU A 1 97 ? 4.029 0.675 11.670 1.00 88.75 97 LEU A CA 1
ATOM 781 C C . LEU A 1 97 ? 3.607 1.796 12.625 1.00 88.75 97 LEU A C 1
ATOM 783 O O . LEU A 1 97 ? 4.320 2.779 12.804 1.00 88.75 97 LEU A O 1
ATOM 787 N N . THR A 1 98 ? 2.435 1.647 13.228 1.00 89.81 98 THR A N 1
ATOM 788 C CA . THR A 1 98 ? 1.918 2.534 14.281 1.00 89.81 98 THR A CA 1
ATOM 789 C C . THR A 1 98 ? 1.734 1.746 15.569 1.00 89.81 98 THR A C 1
ATOM 791 O O . THR A 1 98 ? 1.924 0.535 15.581 1.00 89.81 98 THR A O 1
ATOM 794 N N . GLN A 1 99 ? 1.376 2.412 16.665 1.00 90.88 99 GLN A N 1
ATOM 795 C CA . GLN A 1 99 ? 0.877 1.706 17.846 1.00 90.88 99 GLN A CA 1
ATOM 796 C C . GLN A 1 99 ? -0.521 1.136 17.567 1.00 90.88 99 GLN A C 1
ATOM 798 O O . GLN A 1 99 ? -1.216 1.602 16.659 1.00 90.88 99 GLN A O 1
ATOM 803 N N . ALA A 1 100 ? -0.922 0.123 18.336 1.00 92.56 100 ALA A N 1
ATOM 804 C CA . ALA A 1 100 ? -2.295 -0.359 18.310 1.00 92.56 100 ALA A CA 1
ATOM 805 C C . ALA A 1 100 ? -3.239 0.752 18.791 1.00 92.56 100 ALA A C 1
ATOM 807 O O . ALA A 1 100 ? -2.964 1.405 19.797 1.00 92.56 100 ALA A O 1
ATOM 808 N N . ALA A 1 101 ? -4.339 0.964 18.071 1.00 92.75 101 ALA A N 1
ATOM 809 C CA . ALA A 1 101 ? -5.336 1.960 18.439 1.00 92.75 101 ALA A CA 1
ATOM 810 C C . ALA A 1 101 ? -6.419 1.297 19.288 1.00 92.75 101 ALA A C 1
ATOM 812 O O . ALA A 1 101 ? -7.180 0.460 18.793 1.00 92.75 101 ALA A O 1
ATOM 813 N N . HIS A 1 102 ? -6.492 1.664 20.564 1.00 91.94 102 HIS A N 1
ATOM 814 C CA . HIS A 1 102 ? -7.396 1.047 21.536 1.00 91.94 102 HIS A CA 1
ATOM 815 C C . HIS A 1 102 ? -8.763 1.735 21.593 1.00 91.94 102 HIS A C 1
ATOM 817 O O . HIS A 1 102 ? -9.707 1.199 22.176 1.00 91.94 102 HIS A O 1
ATOM 823 N N . SER A 1 103 ? -8.893 2.899 20.957 1.00 91.12 103 SER A N 1
ATOM 824 C CA . SER A 1 103 ? -10.145 3.639 20.846 1.00 91.12 103 SER A CA 1
ATOM 825 C C . SER A 1 103 ? -10.475 3.989 19.393 1.00 91.12 103 SER A C 1
ATOM 827 O O . SER A 1 103 ? -9.594 4.085 18.536 1.00 91.12 103 SER A O 1
ATOM 829 N N . GLN A 1 104 ? -11.761 4.218 19.115 1.00 91.81 104 GLN A N 1
ATOM 830 C CA . GLN A 1 104 ? -12.204 4.646 17.788 1.00 91.81 104 GLN A CA 1
ATOM 831 C C . GLN A 1 104 ? -11.531 5.954 17.333 1.00 91.81 104 GLN A C 1
ATOM 833 O O . GLN A 1 104 ? -11.041 5.977 16.207 1.00 91.81 104 GLN A O 1
ATOM 838 N N . PRO A 1 105 ? -11.412 7.019 18.153 1.00 93.12 105 PRO A N 1
ATOM 839 C CA . PRO A 1 105 ? -10.716 8.237 17.733 1.00 93.12 105 PRO A CA 1
ATOM 840 C C . PRO A 1 105 ? -9.241 8.016 17.357 1.00 93.12 105 PRO A C 1
ATOM 842 O O . PRO A 1 105 ? -8.780 8.573 16.363 1.00 93.12 105 PRO A O 1
ATOM 845 N N . GLU A 1 106 ? -8.510 7.175 18.097 1.00 93.38 106 GLU A N 1
ATOM 846 C CA . GLU A 1 106 ? -7.125 6.803 17.756 1.00 93.38 106 GLU A CA 1
ATOM 847 C C . GLU A 1 106 ? -7.050 6.048 16.423 1.00 93.38 106 GLU A C 1
ATOM 849 O O . GLU A 1 106 ? -6.164 6.297 15.599 1.00 93.38 106 GLU A O 1
ATOM 854 N N . ALA A 1 107 ? -7.997 5.135 16.193 1.00 93.44 107 ALA A N 1
ATOM 855 C CA . ALA A 1 107 ? -8.071 4.363 14.961 1.00 93.44 107 ALA A CA 1
ATOM 856 C C . ALA A 1 107 ? -8.383 5.266 13.762 1.00 93.44 107 ALA A C 1
ATOM 858 O O . ALA A 1 107 ? -7.753 5.141 12.713 1.00 93.44 107 ALA A O 1
ATOM 859 N N . GLU A 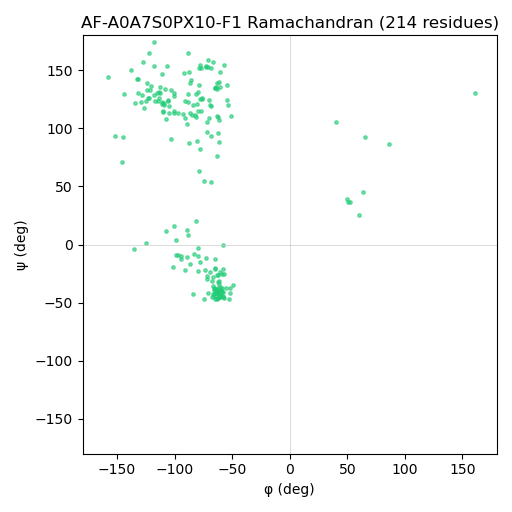1 108 ? -9.308 6.215 13.924 1.00 93.56 108 GLU A N 1
ATOM 860 C CA . GLU A 1 108 ? -9.619 7.213 12.901 1.00 93.56 108 GLU A CA 1
ATOM 861 C C . GLU A 1 108 ? -8.400 8.084 12.585 1.00 93.56 108 GLU A C 1
ATOM 863 O O . GLU A 1 108 ? -8.077 8.248 11.412 1.00 93.56 108 GLU A O 1
ATOM 868 N N . ALA A 1 109 ? -7.674 8.568 13.599 1.00 92.12 109 ALA A N 1
ATOM 869 C CA . ALA A 1 109 ? -6.446 9.343 13.408 1.00 92.12 109 ALA A CA 1
ATOM 870 C C . ALA A 1 109 ? -5.342 8.547 12.687 1.00 92.12 109 ALA A C 1
ATOM 872 O O . ALA A 1 109 ? -4.598 9.109 11.889 1.00 92.12 109 ALA A O 1
ATOM 873 N N . THR A 1 110 ? -5.267 7.235 12.921 1.00 92.56 110 THR A N 1
ATOM 874 C CA . THR A 1 110 ? -4.318 6.335 12.240 1.00 92.56 110 THR A CA 1
ATOM 875 C C . THR A 1 110 ? -4.687 6.087 10.770 1.00 92.56 110 THR A C 1
ATOM 877 O O . THR A 1 110 ? -3.809 5.848 9.940 1.00 92.56 110 THR A O 1
ATOM 880 N N . LEU A 1 111 ? -5.981 6.129 10.432 1.00 90.62 111 LEU A N 1
ATOM 881 C CA . LEU A 1 111 ? -6.489 5.971 9.060 1.00 90.62 111 LEU A CA 1
ATOM 882 C C . LEU A 1 111 ? -6.525 7.277 8.260 1.00 90.62 111 LEU A C 1
ATOM 884 O O . LEU A 1 111 ? -6.635 7.229 7.033 1.00 90.62 111 LEU A O 1
ATOM 888 N N . GLN A 1 112 ? -6.447 8.431 8.926 1.00 86.44 112 GLN A N 1
ATOM 889 C CA . GLN A 1 112 ? -6.205 9.697 8.242 1.00 86.44 112 GLN A CA 1
ATOM 890 C C . GLN A 1 112 ? -4.890 9.622 7.449 1.00 86.44 112 GLN A C 1
ATOM 892 O O . GLN A 1 112 ? -4.020 8.818 7.790 1.00 86.44 112 GLN A O 1
ATOM 897 N N . PRO A 1 113 ? -4.735 10.425 6.382 1.00 75.00 113 PRO A N 1
ATOM 898 C CA . PRO A 1 113 ? -3.526 10.426 5.569 1.00 75.00 113 PRO A CA 1
ATOM 899 C C . PRO A 1 113 ? -2.289 10.567 6.456 1.00 75.00 113 PRO A C 1
ATOM 901 O O . PRO A 1 113 ? -2.049 11.599 7.082 1.00 75.00 113 PRO A O 1
ATOM 904 N N . THR A 1 114 ? -1.523 9.486 6.543 1.00 76.50 114 THR A N 1
ATOM 905 C CA . THR A 1 114 ? -0.345 9.419 7.402 1.00 76.50 114 THR A CA 1
ATOM 906 C C . THR A 1 114 ? 0.882 9.914 6.649 1.00 76.50 114 THR A C 1
ATOM 908 O O . THR A 1 114 ? 0.916 9.945 5.414 1.00 76.50 114 THR A O 1
ATOM 911 N N . SER A 1 115 ? 1.950 10.210 7.390 1.00 81.19 115 SER A N 1
ATOM 912 C CA . SER A 1 115 ? 3.288 10.369 6.810 1.00 81.19 115 SER A CA 1
ATOM 913 C C . SER A 1 115 ? 3.658 9.194 5.893 1.00 81.19 115 SER A C 1
ATOM 915 O O . SER A 1 115 ? 4.269 9.409 4.853 1.00 81.19 115 SER A O 1
ATOM 917 N N . GLN A 1 116 ? 3.214 7.974 6.215 1.00 88.06 116 GLN A N 1
ATOM 918 C CA . GLN A 1 116 ? 3.466 6.774 5.418 1.00 88.06 116 GLN A CA 1
ATOM 919 C C . GLN A 1 116 ? 2.779 6.811 4.044 1.00 88.06 116 GLN A C 1
ATOM 921 O O . GLN A 1 116 ? 3.366 6.387 3.048 1.00 88.06 116 GLN A O 1
ATOM 926 N N . GLN A 1 117 ? 1.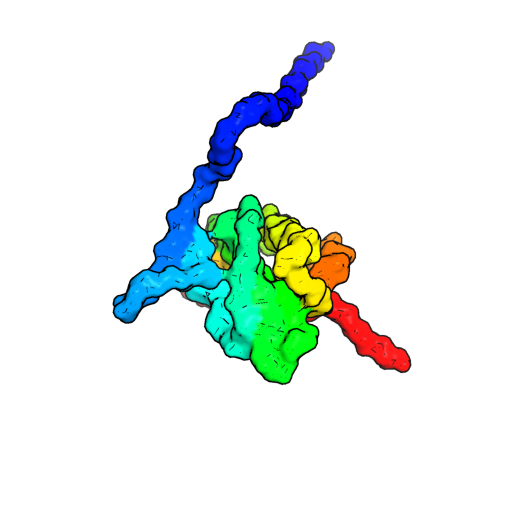548 7.329 3.962 1.00 90.31 117 GLN A N 1
ATOM 927 C CA . GLN A 1 117 ? 0.853 7.502 2.683 1.00 90.31 117 GLN A CA 1
ATOM 928 C C . GLN A 1 117 ? 1.539 8.554 1.816 1.00 90.31 117 GLN A C 1
ATOM 930 O O . GLN A 1 117 ? 1.738 8.330 0.623 1.00 90.31 117 GLN A O 1
ATOM 935 N N . LEU A 1 118 ? 1.958 9.666 2.418 1.00 91.00 118 LEU A N 1
ATOM 936 C CA . LEU A 1 118 ? 2.710 10.703 1.713 1.00 91.00 118 LEU A CA 1
ATOM 937 C C . LEU A 1 118 ? 4.063 10.181 1.216 1.00 91.00 118 LEU A C 1
ATOM 939 O O . LEU A 1 118 ? 4.422 10.431 0.070 1.00 91.00 118 LEU A O 1
ATOM 943 N N . GLN A 1 119 ? 4.775 9.392 2.025 1.00 91.88 119 GLN A N 1
ATOM 944 C CA . GLN A 1 119 ? 6.014 8.726 1.612 1.00 91.88 119 GLN A CA 1
ATOM 945 C C . GLN A 1 119 ? 5.788 7.740 0.461 1.00 91.88 119 GLN A C 1
ATOM 947 O O . GLN A 1 119 ? 6.598 7.683 -0.459 1.00 91.88 119 GLN A O 1
ATOM 952 N N . ALA A 1 120 ? 4.685 6.985 0.475 1.00 93.88 120 ALA A N 1
ATOM 953 C CA . ALA A 1 120 ? 4.331 6.081 -0.618 1.00 93.88 120 ALA A CA 1
ATOM 954 C C . ALA A 1 120 ? 4.080 6.831 -1.936 1.00 93.88 120 ALA A C 1
ATOM 956 O O . ALA A 1 120 ? 4.541 6.390 -2.989 1.00 93.88 120 ALA A O 1
ATOM 957 N N . LEU A 1 121 ? 3.387 7.972 -1.871 1.00 94.00 121 LEU A N 1
ATOM 958 C CA . LEU A 1 121 ? 3.140 8.837 -3.026 1.00 94.00 121 LEU A CA 1
ATOM 959 C C . LEU A 1 121 ? 4.433 9.486 -3.535 1.00 94.00 121 LEU A C 1
ATOM 961 O O . LEU A 1 121 ? 4.696 9.441 -4.732 1.00 94.00 121 LEU A O 1
ATOM 965 N N . ALA A 1 122 ? 5.270 10.014 -2.640 1.00 93.06 122 ALA A N 1
ATOM 966 C CA . ALA A 1 122 ? 6.556 10.611 -2.997 1.00 93.06 122 ALA A CA 1
ATOM 967 C C . ALA A 1 122 ? 7.514 9.586 -3.628 1.00 93.06 122 ALA A C 1
ATOM 969 O O . ALA A 1 122 ? 8.152 9.868 -4.639 1.00 93.06 122 ALA A O 1
ATOM 970 N N . ALA A 1 123 ? 7.571 8.368 -3.082 1.00 93.56 123 ALA A N 1
ATOM 971 C CA . ALA A 1 123 ? 8.374 7.284 -3.641 1.00 93.56 123 ALA A CA 1
ATOM 972 C C . ALA A 1 123 ? 7.893 6.859 -5.037 1.00 93.56 123 ALA A C 1
ATOM 974 O O . ALA A 1 123 ? 8.711 6.548 -5.904 1.00 93.56 123 ALA A O 1
ATOM 975 N N . LEU A 1 124 ? 6.575 6.843 -5.261 1.00 94.94 124 LEU A N 1
ATOM 976 C CA . LEU A 1 124 ? 6.008 6.593 -6.583 1.00 94.94 124 LEU A CA 1
ATOM 977 C C . LEU A 1 124 ? 6.376 7.709 -7.561 1.00 94.94 124 LEU A C 1
ATOM 979 O O . LEU A 1 124 ? 6.830 7.418 -8.661 1.00 94.94 124 LEU A O 1
ATOM 983 N N . GLU A 1 125 ? 6.222 8.968 -7.152 1.00 94.25 125 GLU A N 1
ATOM 984 C CA . GLU A 1 125 ? 6.583 10.126 -7.972 1.00 94.25 125 GLU A CA 1
ATOM 985 C C . GLU A 1 125 ? 8.063 10.095 -8.372 1.00 94.25 125 GLU A C 1
ATOM 987 O O . GLU A 1 125 ? 8.390 10.269 -9.546 1.00 94.25 125 GLU A O 1
ATOM 992 N N . GLN A 1 126 ? 8.952 9.779 -7.426 1.00 92.69 126 GLN A N 1
ATOM 993 C CA . GLN A 1 126 ? 10.379 9.606 -7.690 1.00 92.69 126 GLN A CA 1
ATOM 994 C C . GLN A 1 126 ? 10.639 8.477 -8.696 1.00 92.69 126 GLN A C 1
ATOM 996 O O . GLN A 1 126 ? 11.414 8.663 -9.631 1.00 92.69 126 GLN A O 1
ATOM 1001 N N . ALA A 1 127 ? 9.987 7.321 -8.537 1.00 93.06 127 ALA A N 1
ATOM 1002 C CA . ALA A 1 127 ? 10.150 6.197 -9.458 1.00 93.06 127 ALA A CA 1
ATOM 1003 C C . ALA A 1 127 ? 9.613 6.508 -10.866 1.00 93.06 127 ALA A C 1
ATOM 1005 O O . ALA A 1 127 ? 10.224 6.107 -11.852 1.00 93.06 127 ALA A O 1
ATOM 1006 N N . MET A 1 128 ? 8.507 7.249 -10.977 1.00 93.00 128 MET A N 1
ATOM 1007 C CA . MET A 1 128 ? 7.962 7.690 -12.266 1.00 93.00 128 MET A CA 1
ATOM 1008 C C . MET A 1 128 ? 8.863 8.711 -12.975 1.00 93.00 128 MET A C 1
ATOM 1010 O O . MET A 1 128 ? 8.886 8.749 -14.203 1.00 93.00 128 MET A O 1
ATOM 1014 N N . GLY A 1 129 ? 9.587 9.542 -12.218 1.00 92.00 129 GLY A N 1
ATOM 1015 C CA . GLY A 1 129 ? 10.527 10.531 -12.754 1.00 92.00 129 GLY A CA 1
ATOM 1016 C C . GLY A 1 129 ? 11.917 9.979 -13.097 1.00 92.00 129 GLY A C 1
ATOM 1017 O O . GLY A 1 129 ? 12.733 10.697 -13.675 1.00 92.00 129 GLY A O 1
ATOM 1018 N N . ASP A 1 130 ? 12.209 8.728 -12.741 1.00 91.62 130 ASP A N 1
ATOM 1019 C CA . ASP A 1 130 ? 13.511 8.103 -12.959 1.00 91.62 130 ASP A CA 1
ATOM 1020 C C . ASP A 1 130 ? 13.622 7.526 -14.377 1.00 91.62 130 ASP A C 1
ATOM 1022 O O . ASP A 1 130 ? 12.880 6.625 -14.767 1.00 91.62 130 ASP A O 1
ATOM 1026 N N . SER A 1 131 ? 14.601 8.010 -15.146 1.00 91.94 131 SER A N 1
ATOM 1027 C CA . SER A 1 131 ? 14.810 7.625 -16.548 1.00 91.94 131 SER A CA 1
ATOM 1028 C C . SER A 1 131 ? 15.200 6.158 -16.755 1.00 91.94 131 SER A C 1
ATOM 1030 O O . SER A 1 131 ? 15.174 5.673 -17.888 1.00 91.94 131 SER A O 1
ATOM 1032 N N . ARG A 1 132 ? 15.561 5.438 -15.685 1.00 90.62 132 ARG A N 1
ATOM 1033 C CA . ARG A 1 132 ? 15.830 3.994 -15.730 1.00 90.62 132 ARG A CA 1
ATOM 1034 C C . ARG A 1 132 ? 14.556 3.165 -15.876 1.00 90.62 132 ARG A C 1
ATOM 1036 O O . ARG A 1 132 ? 14.642 2.014 -16.304 1.00 90.62 132 ARG A O 1
ATOM 1043 N N . TYR A 1 133 ? 13.400 3.715 -15.506 1.00 91.12 133 TYR A N 1
ATOM 1044 C CA . TYR A 1 133 ? 12.126 3.003 -15.516 1.00 91.12 133 TYR A CA 1
ATOM 1045 C C . TYR A 1 133 ? 11.229 3.464 -16.665 1.00 91.12 133 TYR A C 1
ATOM 1047 O O . TYR A 1 133 ? 11.338 4.571 -17.185 1.00 91.12 133 TYR A O 1
ATOM 1055 N N . GLN A 1 134 ? 10.345 2.567 -17.098 1.00 88.19 134 GLN A N 1
ATOM 1056 C CA . GLN A 1 134 ? 9.393 2.851 -18.168 1.00 88.19 134 GLN A CA 1
ATOM 1057 C C . GLN A 1 134 ? 8.220 3.679 -17.641 1.00 88.19 134 GLN A C 1
ATOM 1059 O O . GLN A 1 134 ? 7.826 3.549 -16.481 1.00 88.19 134 GLN A O 1
ATOM 1064 N N . VAL A 1 135 ? 7.623 4.479 -18.527 1.00 87.88 135 VAL A N 1
ATOM 1065 C CA . VAL A 1 135 ? 6.348 5.147 -18.249 1.00 87.88 135 VAL A CA 1
ATOM 1066 C C . VAL A 1 135 ? 5.273 4.085 -18.008 1.00 87.88 135 VAL A C 1
ATOM 1068 O O . VAL A 1 135 ? 5.237 3.047 -18.668 1.00 87.88 135 VAL A O 1
ATOM 1071 N N . THR A 1 136 ? 4.414 4.347 -17.033 1.00 91.50 136 THR A N 1
ATOM 1072 C CA . THR A 1 136 ? 3.302 3.481 -16.621 1.00 91.50 136 THR A CA 1
ATOM 1073 C C . THR A 1 136 ? 2.006 4.267 -16.745 1.00 91.50 136 THR A C 1
ATOM 1075 O O . THR A 1 136 ? 2.066 5.479 -16.885 1.00 91.50 136 THR A O 1
ATOM 1078 N N . GLU A 1 137 ? 0.850 3.600 -16.729 1.00 84.88 137 GLU A N 1
ATOM 1079 C CA . GLU A 1 137 ? -0.460 4.281 -16.824 1.00 84.88 137 GLU A CA 1
ATOM 1080 C C . GLU A 1 137 ? -1.498 3.761 -15.814 1.00 84.88 137 GLU A C 1
ATOM 1082 O O . GLU A 1 137 ? -2.619 4.261 -15.743 1.00 84.88 137 GLU A O 1
ATOM 1087 N N . SER A 1 138 ? -1.159 2.730 -15.032 1.00 92.75 138 SER A N 1
ATOM 1088 C CA . SER A 1 138 ? -2.094 2.086 -14.103 1.00 92.75 138 SER A CA 1
ATOM 1089 C C . SER A 1 138 ? -1.391 1.602 -12.839 1.00 92.75 138 SER A C 1
ATOM 1091 O O . SER A 1 138 ? -1.248 0.399 -12.603 1.00 92.75 138 SER A O 1
ATOM 1093 N N . ASN A 1 139 ? -0.977 2.543 -12.003 1.00 96.38 139 ASN A N 1
ATOM 1094 C CA . ASN A 1 139 ? -0.246 2.273 -10.773 1.00 96.38 139 ASN A CA 1
ATOM 1095 C C . ASN A 1 139 ? -1.162 1.778 -9.649 1.00 96.38 139 ASN A C 1
ATOM 1097 O O . ASN A 1 139 ? -2.369 2.037 -9.622 1.00 96.38 139 ASN A O 1
ATOM 1101 N N . HIS A 1 140 ? -0.570 1.035 -8.718 1.00 97.69 140 HIS A N 1
ATOM 1102 C CA . HIS A 1 140 ? -1.263 0.415 -7.595 1.00 97.69 140 HIS A CA 1
ATOM 1103 C C . HIS A 1 140 ? -0.518 0.691 -6.296 1.00 97.69 140 HIS A C 1
ATOM 1105 O O . HIS A 1 140 ? 0.680 0.416 -6.194 1.00 97.69 140 HIS A O 1
ATOM 1111 N N . ILE A 1 141 ? -1.235 1.151 -5.276 1.00 97.00 141 ILE A N 1
ATOM 1112 C CA . ILE A 1 141 ? -0.683 1.364 -3.940 1.00 97.00 141 ILE A CA 1
ATOM 1113 C C . ILE A 1 141 ? -1.327 0.380 -2.971 1.00 97.00 141 ILE A C 1
ATOM 1115 O O . ILE A 1 141 ? -2.541 0.237 -2.918 1.00 97.00 141 ILE A O 1
ATOM 1119 N N . PHE A 1 142 ? -0.500 -0.298 -2.188 1.00 98.19 142 PHE A N 1
ATOM 1120 C CA . PHE A 1 142 ? -0.908 -1.238 -1.156 1.00 98.19 142 PHE A CA 1
ATOM 1121 C C . PHE A 1 142 ? -0.315 -0.838 0.186 1.00 98.19 142 PHE A C 1
ATOM 1123 O O . PHE A 1 142 ? 0.896 -0.614 0.280 1.00 98.19 142 PHE A O 1
ATOM 1130 N N . MET A 1 143 ? -1.140 -0.829 1.227 1.00 96.69 143 MET A N 1
ATOM 1131 C CA . MET A 1 143 ? -0.713 -0.551 2.594 1.00 96.69 143 MET A CA 1
ATOM 1132 C C . MET A 1 143 ? -1.218 -1.629 3.543 1.00 96.69 143 MET A C 1
ATOM 1134 O O . MET A 1 143 ? -2.422 -1.852 3.670 1.00 96.69 143 MET A O 1
ATOM 1138 N N . CYS A 1 144 ? -0.293 -2.274 4.247 1.00 96.62 144 CYS A N 1
ATOM 1139 C CA . CYS A 1 144 ? -0.614 -3.214 5.312 1.00 96.62 144 CYS A CA 1
ATOM 1140 C C . CYS A 1 144 ? -0.448 -2.532 6.672 1.00 96.62 144 CYS A C 1
ATOM 1142 O O . CYS A 1 144 ? 0.670 -2.201 7.068 1.00 96.62 144 CYS A O 1
ATOM 1144 N N . TYR A 1 145 ? -1.543 -2.374 7.412 1.00 95.75 145 TYR A N 1
ATOM 1145 C CA . TYR A 1 145 ? -1.530 -1.898 8.792 1.00 95.75 145 TYR A CA 1
ATOM 1146 C C . TYR A 1 145 ? -1.219 -3.068 9.716 1.00 95.75 145 TYR A C 1
ATOM 1148 O O . TYR A 1 145 ? -1.992 -4.026 9.824 1.00 95.75 145 TYR A O 1
ATOM 1156 N N . LYS A 1 146 ? -0.034 -3.021 10.330 1.00 93.56 146 LYS A N 1
ATOM 1157 C CA . LYS A 1 146 ? 0.469 -4.134 11.136 1.00 93.56 146 LYS A CA 1
ATOM 1158 C C . LYS A 1 146 ? -0.256 -4.228 12.477 1.00 93.56 146 LYS A C 1
ATOM 1160 O O . LYS A 1 146 ? -0.641 -5.327 12.871 1.00 93.56 146 LYS A O 1
ATOM 1165 N N . GLU A 1 147 ? -0.421 -3.115 13.177 1.00 94.12 147 GLU A N 1
ATOM 1166 C CA . GLU A 1 147 ? -1.058 -3.120 14.492 1.00 94.12 147 GLU A CA 1
ATOM 1167 C C . GLU A 1 147 ? -2.586 -2.981 14.381 1.00 94.12 147 GLU A C 1
ATOM 1169 O O . GLU A 1 147 ? -3.086 -2.382 13.423 1.00 94.12 147 GLU A O 1
ATOM 1174 N N . PRO A 1 148 ? -3.345 -3.585 15.312 1.00 94.19 148 PRO A N 1
ATOM 1175 C CA . PRO A 1 148 ? -4.799 -3.571 15.267 1.00 94.19 148 PRO A CA 1
ATOM 1176 C C . PRO A 1 148 ? -5.416 -2.214 15.613 1.00 94.19 148 PRO A C 1
ATOM 1178 O O . PRO A 1 148 ? -4.855 -1.421 16.368 1.00 94.19 148 PRO A O 1
ATOM 1181 N N . LEU A 1 149 ? -6.610 -1.981 15.064 1.00 94.19 149 LEU A N 1
ATOM 1182 C CA . LEU A 1 149 ? -7.382 -0.752 15.199 1.00 94.19 149 LEU A CA 1
ATOM 1183 C C . LEU A 1 149 ? -8.766 -1.042 15.795 1.00 94.19 149 LEU A C 1
ATOM 1185 O O . LEU A 1 149 ? -9.521 -1.860 15.265 1.00 94.19 149 LEU A O 1
ATOM 1189 N N . CYS A 1 150 ? -9.125 -0.350 16.874 1.00 93.62 150 CYS A N 1
ATOM 1190 C CA . CYS A 1 150 ? -10.451 -0.412 17.487 1.00 93.62 150 CYS A CA 1
ATOM 1191 C C . CYS A 1 150 ? -11.456 0.434 16.689 1.00 93.62 150 CYS A C 1
ATOM 1193 O O . CYS A 1 150 ? -11.700 1.594 17.003 1.00 93.62 150 CYS A O 1
ATOM 1195 N N . ILE A 1 151 ? -12.002 -0.121 15.606 1.00 92.56 151 ILE A N 1
ATOM 1196 C CA . ILE A 1 151 ? -12.940 0.572 14.711 1.00 92.56 151 ILE A CA 1
ATOM 1197 C C . ILE A 1 151 ? -13.775 -0.446 13.930 1.00 92.56 151 ILE A C 1
ATOM 1199 O O . ILE A 1 151 ? -13.276 -1.502 13.538 1.00 92.56 151 ILE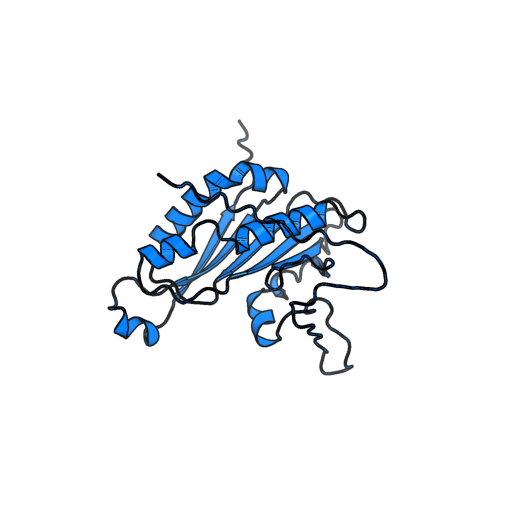 A O 1
ATOM 1203 N N . SER A 1 152 ? -15.049 -0.140 13.667 1.00 93.12 152 SER A N 1
ATOM 1204 C CA . SER A 1 152 ? -15.865 -0.984 12.787 1.00 93.12 152 SER A CA 1
ATOM 1205 C C . SER A 1 152 ? -15.418 -0.871 11.325 1.00 93.12 152 SER A C 1
ATOM 1207 O O . SER A 1 152 ? -14.903 0.163 10.888 1.00 93.12 152 SER A O 1
ATOM 1209 N N . ALA A 1 153 ? -15.652 -1.920 10.535 1.00 93.44 153 ALA A N 1
ATOM 1210 C CA . ALA A 1 153 ? -15.316 -1.915 9.112 1.00 93.44 153 ALA A CA 1
ATOM 1211 C C . ALA A 1 153 ? -16.057 -0.795 8.358 1.00 93.44 153 ALA A C 1
ATOM 1213 O O . ALA A 1 153 ? -15.473 -0.118 7.512 1.00 93.44 153 ALA A O 1
ATOM 1214 N N . GLU A 1 154 ? -17.321 -0.548 8.704 1.00 93.81 154 GLU A N 1
ATOM 1215 C CA . GLU A 1 154 ? -18.157 0.488 8.094 1.00 93.81 154 GLU A CA 1
ATOM 1216 C C . GLU A 1 154 ? -17.600 1.886 8.376 1.00 93.81 154 GLU A C 1
ATOM 1218 O O . GLU A 1 154 ? -17.556 2.741 7.483 1.00 93.81 154 GLU A O 1
ATOM 1223 N N . ARG A 1 155 ? -17.133 2.122 9.611 1.00 94.19 155 ARG A N 1
ATOM 1224 C CA . ARG A 1 155 ? -16.537 3.404 9.988 1.00 94.19 155 ARG A CA 1
ATOM 1225 C C . ARG A 1 155 ? -15.172 3.591 9.333 1.00 94.19 155 ARG A C 1
ATOM 1227 O O . ARG A 1 155 ? -14.932 4.671 8.796 1.00 94.19 155 ARG A O 1
ATOM 1234 N N . ALA A 1 156 ? -14.338 2.550 9.286 1.00 94.12 156 ALA A N 1
ATOM 1235 C CA . ALA A 1 156 ? -13.051 2.583 8.592 1.00 94.12 156 ALA A CA 1
ATOM 1236 C C . ALA A 1 156 ? -13.217 2.943 7.105 1.00 94.12 156 ALA A C 1
ATOM 1238 O O . ALA A 1 156 ? -12.547 3.846 6.611 1.00 94.12 156 ALA A O 1
ATOM 1239 N N . VAL A 1 157 ? -14.176 2.321 6.406 1.00 94.44 157 VAL A N 1
ATOM 1240 C CA . VAL A 1 157 ? -14.493 2.651 5.003 1.00 94.44 157 VAL A CA 1
ATOM 1241 C C . VAL A 1 157 ? -14.907 4.115 4.843 1.00 94.44 157 VAL A C 1
ATOM 1243 O O . VAL A 1 157 ? -14.502 4.764 3.878 1.00 94.44 157 VAL A O 1
ATOM 1246 N N . LYS A 1 158 ? -15.709 4.655 5.771 1.00 93.62 158 LYS A N 1
ATOM 1247 C CA . LYS A 1 158 ? -16.124 6.064 5.728 1.00 93.62 158 LYS A CA 1
ATOM 1248 C C . LYS A 1 158 ? -14.928 7.014 5.873 1.00 93.62 158 LYS A C 1
ATOM 1250 O O . LYS A 1 158 ? -14.806 7.928 5.066 1.00 93.62 158 LYS A O 1
ATOM 1255 N N . VAL A 1 159 ? -14.042 6.757 6.834 1.00 93.31 159 VAL A N 1
ATOM 1256 C CA . VAL A 1 159 ? -12.831 7.567 7.075 1.00 93.31 159 VAL A CA 1
ATOM 1257 C C . VAL A 1 159 ? -11.889 7.527 5.873 1.00 93.31 159 VAL A C 1
ATOM 1259 O O . VAL A 1 159 ? -11.440 8.569 5.401 1.00 93.31 159 VAL A O 1
ATOM 1262 N N . VAL A 1 160 ? -11.644 6.334 5.321 1.00 93.25 160 VAL A N 1
ATOM 1263 C CA . VAL A 1 160 ? -10.814 6.172 4.119 1.00 93.25 160 VAL A CA 1
ATOM 1264 C C . VAL A 1 160 ? -11.408 6.956 2.949 1.00 93.25 160 VAL A C 1
ATOM 1266 O O . VAL A 1 160 ? -10.686 7.677 2.270 1.00 93.25 160 VAL A O 1
ATOM 1269 N N . ARG A 1 161 ? -12.728 6.891 2.735 1.00 91.44 161 ARG A N 1
ATOM 1270 C CA . ARG A 1 161 ? -13.398 7.646 1.663 1.00 91.44 161 ARG A CA 1
ATOM 1271 C C . ARG A 1 161 ? -13.236 9.162 1.814 1.00 91.44 161 ARG A C 1
ATOM 1273 O O . ARG A 1 161 ? -12.999 9.835 0.816 1.00 91.44 161 ARG A O 1
ATOM 1280 N N . GLU A 1 162 ? -13.372 9.687 3.029 1.00 89.69 162 GLU A N 1
ATOM 1281 C CA . GLU A 1 162 ? -13.178 11.115 3.322 1.00 89.69 162 GLU A CA 1
ATOM 1282 C C . GLU A 1 162 ? -11.732 11.550 3.016 1.00 89.69 162 GLU A C 1
ATOM 1284 O O . GLU A 1 162 ? -11.519 12.583 2.385 1.00 89.69 162 GLU A O 1
ATOM 1289 N N . SER A 1 163 ? -10.750 10.710 3.363 1.00 86.75 163 SER A N 1
ATOM 1290 C CA . SER A 1 163 ? -9.329 10.920 3.051 1.00 86.75 163 SER A CA 1
ATOM 1291 C C . SER A 1 163 ? -9.034 10.906 1.542 1.00 86.75 163 SER A C 1
ATOM 1293 O O . SER A 1 163 ? -8.294 11.756 1.046 1.00 86.75 163 SER A O 1
ATOM 1295 N N . LEU A 1 164 ? -9.647 9.995 0.775 1.00 88.81 164 LEU A N 1
ATOM 1296 C CA . LEU A 1 164 ? -9.419 9.889 -0.674 1.00 88.81 164 LEU A CA 1
ATOM 1297 C C . LEU A 1 164 ? -9.757 11.173 -1.438 1.00 88.81 164 LEU A C 1
ATOM 1299 O O . LEU A 1 164 ? -9.048 11.517 -2.382 1.00 88.81 164 LEU A O 1
ATOM 1303 N N . ALA A 1 165 ? -10.814 11.884 -1.034 1.00 85.31 165 ALA A N 1
ATOM 1304 C CA . ALA A 1 165 ? -11.231 13.119 -1.697 1.00 85.31 165 ALA A CA 1
ATOM 1305 C C . ALA A 1 165 ? -10.133 14.195 -1.650 1.00 85.31 165 ALA A C 1
ATOM 1307 O O . ALA A 1 165 ? -9.919 14.897 -2.638 1.00 85.31 165 ALA A O 1
ATOM 1308 N N . ILE A 1 166 ? -9.398 14.264 -0.535 1.00 86.06 166 ILE A N 1
ATOM 1309 C CA . ILE A 1 166 ? -8.336 15.249 -0.290 1.00 86.06 166 ILE A CA 1
ATOM 1310 C C . ILE A 1 166 ? -7.146 15.042 -1.243 1.00 86.06 166 ILE A C 1
ATOM 1312 O O . ILE A 1 166 ? -6.544 16.015 -1.683 1.00 86.06 166 ILE A O 1
ATOM 1316 N N . TYR A 1 167 ? -6.822 13.791 -1.591 1.00 87.38 167 TYR A N 1
ATOM 1317 C CA . TYR A 1 167 ? -5.642 13.434 -2.401 1.00 87.38 167 TYR A CA 1
ATOM 1318 C C . TYR A 1 167 ? -5.980 13.009 -3.832 1.00 87.38 167 TYR A C 1
ATOM 1320 O O . TYR A 1 167 ? -5.122 12.476 -4.538 1.00 87.38 167 TYR A O 1
ATOM 1328 N N . SER A 1 168 ? -7.223 13.223 -4.264 1.00 88.88 168 SER A N 1
ATOM 1329 C CA . SER A 1 168 ? -7.722 12.800 -5.578 1.00 88.88 168 SER A CA 1
ATOM 1330 C C . SER A 1 168 ? -6.834 13.285 -6.731 1.00 88.88 168 SER A C 1
ATOM 1332 O O . SER A 1 168 ? -6.414 12.479 -7.560 1.00 88.88 168 SER A O 1
ATOM 1334 N N . ASP A 1 169 ? -6.446 14.561 -6.727 1.00 91.06 169 ASP A N 1
ATOM 1335 C CA . ASP A 1 169 ? -5.564 15.141 -7.746 1.00 91.06 169 ASP A CA 1
ATOM 1336 C C . ASP A 1 169 ? -4.171 14.498 -7.765 1.00 91.06 169 ASP A C 1
ATOM 1338 O O . ASP A 1 169 ? -3.612 14.241 -8.832 1.00 91.06 169 ASP A O 1
ATOM 1342 N N . THR A 1 170 ? -3.610 14.186 -6.593 1.00 92.69 170 THR A N 1
ATOM 1343 C CA . THR A 1 170 ? -2.311 13.508 -6.490 1.00 92.69 170 THR A CA 1
ATOM 1344 C C . THR A 1 170 ? -2.384 12.090 -7.045 1.00 92.69 170 THR A C 1
ATOM 1346 O O . THR A 1 170 ? -1.511 11.692 -7.816 1.00 92.69 170 THR A O 1
ATOM 1349 N N . TYR A 1 171 ? -3.434 11.335 -6.706 1.00 93.88 171 TYR A N 1
ATOM 1350 C CA . TYR A 1 171 ? -3.644 9.995 -7.255 1.00 93.88 171 TYR A CA 1
ATOM 1351 C C . TYR A 1 171 ? -3.799 10.020 -8.777 1.00 93.88 171 TYR A C 1
ATOM 1353 O O . TYR A 1 171 ? -3.185 9.198 -9.456 1.00 93.88 171 TYR A O 1
ATOM 1361 N N . ASN A 1 172 ? -4.537 10.997 -9.311 1.00 92.56 172 ASN A N 1
ATOM 1362 C CA . ASN A 1 172 ? -4.703 11.185 -10.752 1.00 92.56 172 ASN A CA 1
ATOM 1363 C C . ASN A 1 172 ? -3.374 11.512 -11.444 1.00 92.56 172 ASN A C 1
ATOM 1365 O O . ASN A 1 172 ? -3.033 10.883 -12.445 1.00 92.56 172 ASN A O 1
ATOM 1369 N N . LYS A 1 173 ? -2.589 12.447 -10.891 1.00 93.62 173 LYS A N 1
ATOM 1370 C CA . LYS A 1 173 ? -1.263 12.813 -11.420 1.00 93.62 173 LYS A CA 1
ATOM 1371 C C . LYS A 1 173 ? -0.322 11.608 -11.480 1.00 93.62 173 LYS A C 1
ATOM 1373 O O . LYS A 1 173 ? 0.420 11.459 -12.446 1.00 93.62 173 LYS A O 1
ATOM 1378 N N . LEU A 1 174 ? -0.357 10.757 -10.457 1.00 94.75 174 LEU A N 1
ATOM 1379 C CA . LEU A 1 174 ? 0.483 9.562 -10.354 1.00 94.75 174 LEU A CA 1
ATOM 1380 C C . LEU A 1 174 ? -0.152 8.319 -11.002 1.00 94.75 174 LEU A C 1
ATOM 1382 O O . LEU A 1 174 ? 0.368 7.213 -10.839 1.00 94.75 174 LEU A O 1
ATOM 1386 N N . GLN A 1 175 ? -1.274 8.488 -11.717 1.00 95.00 175 GLN A N 1
ATOM 1387 C CA . GLN A 1 175 ? -2.011 7.431 -12.418 1.00 95.00 175 GLN A CA 1
ATOM 1388 C C . GLN A 1 175 ? -2.298 6.213 -11.527 1.00 95.00 175 GLN A C 1
ATOM 1390 O O . GLN A 1 175 ? -2.185 5.058 -11.944 1.00 95.00 175 GLN A O 1
ATOM 1395 N N . VAL A 1 176 ? -2.625 6.466 -10.258 1.00 95.69 176 VAL A N 1
ATOM 1396 C CA . VAL A 1 176 ? -2.965 5.419 -9.296 1.00 95.69 176 VAL A CA 1
ATOM 1397 C C . VAL A 1 176 ? -4.417 5.024 -9.514 1.00 95.69 176 VAL A C 1
ATOM 1399 O O . VAL A 1 176 ? -5.326 5.777 -9.182 1.00 95.69 176 VAL A O 1
ATOM 1402 N N . ASN A 1 177 ? -4.640 3.818 -10.030 1.00 94.44 177 ASN A N 1
ATOM 1403 C CA . ASN A 1 177 ? -5.981 3.309 -10.327 1.00 94.44 177 ASN A CA 1
ATOM 1404 C C . ASN A 1 177 ? -6.595 2.534 -9.156 1.00 94.44 177 ASN A C 1
ATOM 1406 O O . ASN A 1 177 ? -7.818 2.380 -9.080 1.00 94.44 177 ASN A O 1
ATOM 1410 N N . GLU A 1 178 ? -5.762 2.034 -8.243 1.00 95.50 178 GLU A N 1
ATOM 1411 C CA . GLU A 1 178 ? -6.200 1.263 -7.085 1.00 95.50 178 GLU A CA 1
ATOM 1412 C C . GLU A 1 178 ? -5.336 1.560 -5.854 1.00 95.50 178 GLU A C 1
ATOM 1414 O O . GLU A 1 178 ? -4.104 1.494 -5.908 1.00 95.50 178 GLU A O 1
ATOM 1419 N N . LEU A 1 179 ? -6.012 1.865 -4.742 1.00 95.56 179 LEU A N 1
ATOM 1420 C CA . LEU A 1 179 ? -5.444 1.884 -3.396 1.00 95.56 179 LEU A CA 1
ATOM 1421 C C . LEU A 1 179 ? -6.045 0.731 -2.591 1.00 95.56 179 LEU A C 1
ATOM 1423 O O . LEU A 1 179 ? -7.257 0.668 -2.383 1.00 95.56 179 LEU A O 1
ATOM 1427 N N . GLU A 1 180 ? -5.196 -0.157 -2.101 1.00 97.31 180 GLU A N 1
ATOM 1428 C CA . GLU A 1 180 ? -5.570 -1.322 -1.311 1.00 97.31 180 GLU A CA 1
ATOM 1429 C C . GLU A 1 180 ? -5.029 -1.191 0.117 1.00 97.31 180 GLU A C 1
ATOM 1431 O O . GLU A 1 180 ? -3.826 -1.050 0.329 1.00 97.31 180 GLU A O 1
ATOM 1436 N N . LEU A 1 181 ? -5.915 -1.266 1.110 1.00 96.94 181 LEU A N 1
ATOM 1437 C CA . LEU A 1 181 ? -5.567 -1.223 2.530 1.00 96.94 181 LEU A CA 1
ATOM 1438 C C . LEU A 1 181 ? -5.912 -2.562 3.182 1.00 96.94 181 LEU A C 1
ATOM 1440 O O . LEU A 1 181 ? -7.038 -3.048 3.050 1.00 96.94 181 LEU A O 1
ATOM 1444 N N . VAL A 1 182 ? -4.970 -3.143 3.919 1.00 97.44 182 VAL A N 1
ATOM 1445 C CA . VAL A 1 182 ? -5.195 -4.325 4.760 1.00 97.44 182 VAL A CA 1
ATOM 1446 C C . VAL A 1 182 ? -5.115 -3.896 6.215 1.00 97.44 182 VAL A C 1
ATOM 1448 O O . VAL A 1 182 ? -4.060 -3.478 6.687 1.00 97.44 182 VAL A O 1
ATOM 1451 N N . LEU A 1 183 ? -6.242 -3.990 6.913 1.00 96.12 183 LEU A N 1
ATOM 1452 C CA . LEU A 1 183 ? -6.422 -3.562 8.294 1.00 96.12 183 LEU A CA 1
ATOM 1453 C C . LEU A 1 183 ? -6.622 -4.773 9.202 1.00 96.12 183 LEU A C 1
ATOM 1455 O O . LEU A 1 183 ? -7.262 -5.751 8.813 1.00 96.12 183 LEU A O 1
ATOM 1459 N N . ARG A 1 184 ? -6.137 -4.686 10.439 1.00 95.12 184 ARG A N 1
ATOM 1460 C CA . ARG A 1 184 ? -6.519 -5.593 11.528 1.00 95.12 184 ARG A CA 1
ATOM 1461 C C . ARG A 1 184 ? -7.453 -4.831 12.449 1.00 95.12 184 ARG A C 1
ATOM 1463 O O . ARG A 1 184 ? -7.064 -3.797 12.973 1.00 95.12 184 ARG A O 1
ATOM 1470 N N . LEU A 1 185 ? -8.681 -5.301 12.612 1.00 93.94 185 LEU A N 1
ATOM 1471 C CA . LEU A 1 185 ? -9.703 -4.601 13.380 1.00 93.94 185 LEU A CA 1
ATOM 1472 C C . LEU A 1 185 ? -10.047 -5.379 14.645 1.00 93.94 185 LEU A C 1
ATOM 1474 O O . LEU A 1 185 ? -10.250 -6.596 14.588 1.00 93.94 185 LEU A O 1
ATOM 1478 N N . TRP A 1 186 ? -10.148 -4.672 15.765 1.00 91.31 186 TRP A N 1
ATOM 1479 C CA . TRP A 1 186 ? -10.881 -5.157 16.927 1.00 91.31 186 TRP A CA 1
ATOM 1480 C C . TRP A 1 186 ? -12.350 -4.775 16.794 1.00 91.31 186 TRP A C 1
ATOM 1482 O O . TRP A 1 186 ? -12.680 -3.662 16.380 1.00 91.31 186 TRP A O 1
ATOM 1492 N N . GLU A 1 187 ? -13.244 -5.689 17.158 1.00 73.00 187 GLU A N 1
ATOM 1493 C CA . GLU A 1 187 ? -14.669 -5.383 17.202 1.00 73.00 187 GLU A CA 1
ATOM 1494 C C . GLU A 1 187 ? -14.928 -4.394 18.353 1.00 73.00 187 GLU A C 1
ATOM 1496 O O . GLU A 1 187 ? -14.611 -4.666 19.510 1.00 73.00 187 GLU A O 1
ATOM 1501 N N . SER A 1 188 ? -15.464 -3.220 18.008 1.00 64.19 188 SER A N 1
ATOM 1502 C CA . SER A 1 188 ? -15.503 -1.978 18.806 1.00 64.19 188 SER A CA 1
ATOM 1503 C C . SER A 1 188 ? -16.187 -2.055 20.189 1.00 64.19 188 SER A C 1
ATOM 1505 O O . SER A 1 188 ? -16.282 -1.036 20.869 1.00 64.19 188 SER A O 1
ATOM 1507 N N . ALA A 1 189 ? -16.710 -3.209 20.606 1.00 61.66 189 ALA A N 1
ATOM 1508 C CA . ALA A 1 189 ? -17.540 -3.346 21.804 1.00 61.66 189 ALA A CA 1
ATOM 1509 C C . ALA A 1 189 ? -16.772 -3.760 23.076 1.00 61.66 189 ALA A C 1
ATOM 1511 O O . ALA A 1 189 ? -17.338 -3.693 24.167 1.00 61.66 189 ALA A O 1
ATOM 1512 N N . ALA A 1 190 ? -15.517 -4.208 22.967 1.00 65.38 190 ALA A N 1
ATOM 1513 C CA . ALA A 1 190 ? -14.749 -4.672 24.123 1.00 65.38 190 ALA A CA 1
ATOM 1514 C C . ALA A 1 190 ? -14.038 -3.510 24.857 1.00 65.38 190 ALA A C 1
ATOM 1516 O O . ALA A 1 190 ? -13.521 -2.600 24.206 1.00 65.38 190 ALA A O 1
ATOM 1517 N N . PRO A 1 191 ? -13.973 -3.528 26.205 1.00 70.69 191 PRO A N 1
ATOM 1518 C CA . PRO A 1 191 ? -13.208 -2.542 26.967 1.00 70.69 191 PRO A CA 1
ATOM 1519 C C . PRO A 1 191 ? -11.711 -2.599 26.602 1.00 70.69 191 PRO A C 1
ATOM 1521 O O . PRO A 1 191 ? -11.211 -3.691 26.315 1.00 70.69 191 PRO A O 1
ATOM 1524 N N . PRO A 1 192 ? -10.968 -1.471 26.658 1.00 72.62 192 PRO A N 1
ATOM 1525 C CA . PRO A 1 192 ? -9.569 -1.400 26.220 1.00 72.62 192 PRO A CA 1
ATOM 1526 C C . PRO A 1 192 ? -8.654 -2.471 26.826 1.00 72.62 192 PRO A C 1
ATOM 1528 O O . PRO A 1 192 ? -7.811 -3.037 26.134 1.00 72.62 192 PRO A O 1
ATOM 1531 N N . GLU A 1 193 ? -8.876 -2.803 28.100 1.00 75.06 193 GLU A N 1
ATOM 1532 C CA . GLU A 1 193 ? -8.130 -3.816 28.856 1.00 75.06 193 GLU A CA 1
ATOM 1533 C C . GLU A 1 193 ? -8.292 -5.237 28.286 1.00 75.06 193 GLU A C 1
ATOM 1535 O O . GLU A 1 193 ? -7.396 -6.067 28.425 1.00 75.06 193 GLU A O 1
ATOM 1540 N N . ALA A 1 194 ? -9.407 -5.516 27.603 1.00 76.12 194 ALA A N 1
ATOM 1541 C CA . ALA A 1 194 ? -9.702 -6.812 26.991 1.00 76.12 194 ALA A CA 1
ATOM 1542 C C . ALA A 1 194 ? -9.298 -6.891 25.506 1.00 76.12 194 ALA A C 1
ATOM 1544 O O . ALA A 1 194 ? -9.307 -7.976 24.921 1.00 76.12 194 ALA A O 1
ATOM 1545 N N . LEU A 1 195 ? -8.925 -5.774 24.868 1.00 78.94 195 LEU A N 1
ATOM 1546 C CA . LEU A 1 195 ? -8.601 -5.756 23.435 1.00 78.94 195 LEU A CA 1
ATOM 1547 C C . LEU A 1 195 ? -7.361 -6.596 23.108 1.00 78.94 195 LEU A C 1
ATOM 1549 O O . LEU A 1 195 ? -7.355 -7.319 22.116 1.00 78.94 195 LEU A O 1
ATOM 1553 N N . ALA A 1 196 ? -6.341 -6.581 23.971 1.00 74.12 196 ALA A N 1
ATOM 1554 C CA . ALA A 1 196 ? -5.098 -7.322 23.743 1.00 74.12 196 ALA A CA 1
ATOM 1555 C C . ALA A 1 196 ? -5.292 -8.850 23.659 1.00 74.12 196 ALA A C 1
ATOM 1557 O O . ALA A 1 196 ? -4.506 -9.535 23.009 1.00 74.12 196 ALA A O 1
ATOM 1558 N N . THR A 1 197 ? -6.338 -9.385 24.294 1.00 81.56 197 THR A N 1
ATOM 1559 C CA . THR A 1 197 ? -6.687 -10.815 24.263 1.00 81.56 197 THR A CA 1
ATOM 1560 C C . THR A 1 197 ? -7.795 -11.134 23.259 1.00 81.56 197 THR A C 1
ATOM 1562 O O . THR A 1 197 ? -8.064 -12.305 22.987 1.00 81.56 197 THR A O 1
ATOM 1565 N N . THR A 1 198 ? -8.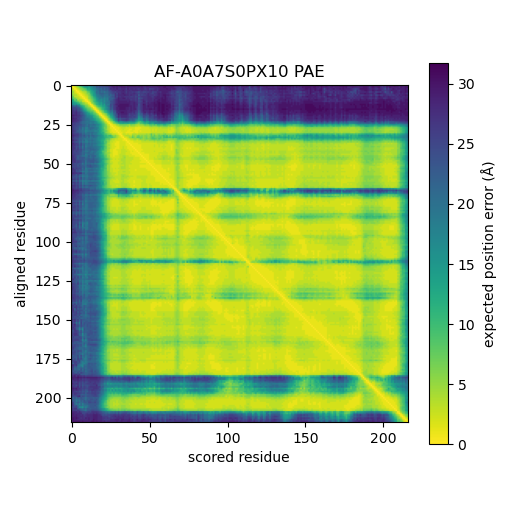424 -10.108 22.681 1.00 83.31 198 THR A N 1
ATOM 1566 C CA . THR A 1 198 ? -9.508 -10.255 21.710 1.00 83.31 198 THR A CA 1
ATOM 1567 C C . THR A 1 198 ? -8.936 -10.573 20.325 1.00 83.31 198 THR A C 1
ATOM 1569 O O . THR A 1 198 ? -8.023 -9.879 19.862 1.00 83.31 198 THR A O 1
ATOM 1572 N N . PRO A 1 199 ? -9.461 -11.594 19.618 1.00 87.12 199 PRO A N 1
ATOM 1573 C CA . PRO A 1 199 ? -9.023 -11.893 18.263 1.00 87.12 199 PRO A CA 1
ATOM 1574 C C . PRO A 1 199 ? -9.342 -10.728 17.322 1.00 87.12 199 PRO A C 1
ATOM 1576 O O . PRO A 1 199 ? -10.410 -10.121 17.383 1.00 87.12 199 PRO A O 1
ATOM 1579 N N . THR A 1 200 ? -8.408 -10.427 16.425 1.00 91.31 200 THR A N 1
ATOM 1580 C CA . THR A 1 200 ? -8.590 -9.381 15.414 1.00 91.31 200 THR A CA 1
ATOM 1581 C C . THR A 1 200 ? -9.167 -9.974 14.137 1.00 91.31 200 THR A C 1
ATOM 1583 O O . THR A 1 200 ? -8.867 -11.111 13.764 1.00 91.31 200 THR A O 1
ATOM 1586 N N . LYS A 1 201 ? -9.977 -9.186 13.432 1.00 92.62 201 LYS A N 1
ATOM 1587 C CA . LYS A 1 201 ? -10.461 -9.513 12.091 1.00 92.62 201 LYS A CA 1
ATOM 1588 C C . LYS A 1 201 ? -9.636 -8.760 11.058 1.00 92.62 201 LYS A C 1
ATOM 1590 O O . LYS A 1 201 ? -9.521 -7.539 11.123 1.00 92.62 201 LYS A O 1
ATOM 1595 N N . THR A 1 202 ? -9.096 -9.465 10.071 1.00 95.50 202 THR A N 1
ATOM 1596 C CA . THR A 1 202 ? -8.461 -8.814 8.922 1.00 95.50 202 THR A CA 1
ATOM 1597 C C . THR A 1 202 ? -9.526 -8.316 7.948 1.00 95.50 202 THR A C 1
ATOM 1599 O O . THR A 1 202 ? -10.371 -9.087 7.495 1.00 95.50 202 THR A O 1
ATOM 1602 N N . VAL A 1 203 ? -9.484 -7.027 7.622 1.00 96.25 203 VAL A N 1
ATOM 1603 C CA . VAL A 1 203 ? -10.383 -6.372 6.668 1.00 96.25 203 VAL A CA 1
ATOM 1604 C C . VAL A 1 203 ? -9.556 -5.761 5.549 1.00 96.25 203 VAL A C 1
ATOM 1606 O O . VAL A 1 203 ? -8.566 -5.082 5.797 1.00 96.25 203 VAL A O 1
ATOM 1609 N N . ARG A 1 204 ? -9.974 -6.001 4.307 1.00 97.38 204 ARG A N 1
ATOM 1610 C CA . ARG A 1 204 ? -9.338 -5.457 3.109 1.00 97.38 204 ARG A CA 1
ATOM 1611 C C . ARG A 1 204 ? -10.261 -4.438 2.460 1.00 97.38 204 ARG A C 1
ATOM 1613 O O . ARG A 1 204 ? -11.390 -4.772 2.111 1.00 97.38 204 ARG A O 1
ATOM 1620 N N . ILE A 1 205 ? -9.772 -3.218 2.291 1.00 96.56 205 ILE A N 1
ATOM 1621 C CA . ILE A 1 205 ? -10.485 -2.127 1.630 1.00 96.56 205 ILE A CA 1
ATOM 1622 C C . ILE A 1 205 ? -9.799 -1.878 0.290 1.00 96.56 205 ILE A C 1
ATOM 1624 O O . ILE A 1 205 ? -8.614 -1.563 0.254 1.00 96.56 205 ILE A O 1
ATOM 1628 N N . ILE A 1 206 ? -10.545 -2.028 -0.804 1.00 95.94 206 ILE A N 1
ATOM 1629 C CA . ILE A 1 206 ? -10.060 -1.766 -2.162 1.00 95.94 206 ILE A CA 1
ATOM 1630 C C . ILE A 1 206 ? -10.758 -0.514 -2.679 1.00 95.94 206 ILE A C 1
ATOM 1632 O O . ILE A 1 206 ? -11.974 -0.502 -2.876 1.00 95.94 206 ILE A O 1
ATOM 1636 N N . CYS A 1 207 ? -9.977 0.530 -2.913 1.00 94.31 207 CYS A N 1
ATOM 1637 C CA . CYS A 1 207 ? -10.436 1.801 -3.443 1.00 94.31 207 CYS A CA 1
ATOM 1638 C C . CYS A 1 207 ? -10.098 1.846 -4.931 1.00 94.31 207 CYS A C 1
ATOM 1640 O O . CYS A 1 207 ? -8.927 1.873 -5.301 1.00 94.31 207 CYS A O 1
ATOM 1642 N N . ARG A 1 208 ? -11.121 1.841 -5.786 1.00 93.44 208 ARG A N 1
ATOM 1643 C CA . ARG A 1 208 ? -10.969 2.041 -7.232 1.00 93.44 208 ARG A CA 1
ATOM 1644 C C . ARG A 1 208 ? -10.953 3.545 -7.489 1.00 93.44 208 ARG A C 1
ATOM 1646 O O . ARG A 1 208 ? -11.958 4.203 -7.240 1.00 93.44 208 ARG A O 1
ATOM 1653 N N . LEU A 1 209 ? -9.800 4.066 -7.895 1.00 88.81 209 LEU A N 1
ATOM 1654 C CA . LEU A 1 209 ? -9.541 5.503 -8.027 1.00 88.81 209 LEU A CA 1
ATOM 1655 C C . LEU A 1 209 ? -9.610 5.991 -9.474 1.00 88.81 209 LEU A C 1
ATOM 1657 O O . LEU A 1 209 ? -9.790 7.183 -9.695 1.00 88.81 209 LEU A O 1
ATOM 1661 N N . ALA A 1 210 ? -9.500 5.080 -10.447 1.00 68.19 210 ALA A N 1
ATOM 1662 C CA . ALA A 1 210 ? -9.657 5.427 -11.851 1.00 68.19 210 ALA A CA 1
ATOM 1663 C C . ALA A 1 210 ? -11.008 6.131 -12.071 1.00 68.19 210 ALA A C 1
ATOM 1665 O O . ALA A 1 210 ? -12.017 5.666 -11.516 1.00 68.19 210 ALA A O 1
ATOM 1666 N N . PRO A 1 211 ? -11.060 7.211 -12.876 1.00 56.22 211 PRO A N 1
ATOM 1667 C CA . PRO A 1 211 ? -12.328 7.801 -13.259 1.00 56.22 211 PRO A CA 1
ATOM 1668 C C . PRO A 1 211 ? -13.169 6.683 -13.862 1.00 56.22 211 PRO A C 1
ATOM 1670 O O . PRO A 1 211 ? -12.734 5.971 -14.771 1.00 56.22 211 PRO A O 1
ATOM 1673 N N . SER A 1 212 ? -14.359 6.479 -13.301 1.00 47.44 212 SER A N 1
ATOM 1674 C CA . SER A 1 212 ? -15.351 5.660 -13.976 1.00 47.44 212 SER A CA 1
ATOM 1675 C C . SER A 1 212 ? -15.483 6.263 -15.367 1.00 47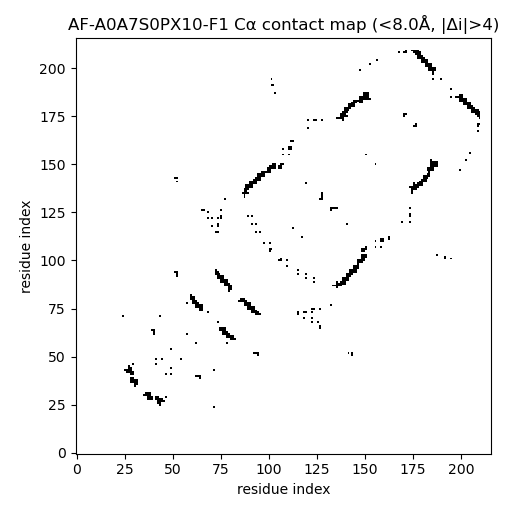.44 212 SER A C 1
ATOM 1677 O O . SER A 1 212 ? -15.757 7.454 -15.499 1.00 47.44 212 SER A O 1
ATOM 1679 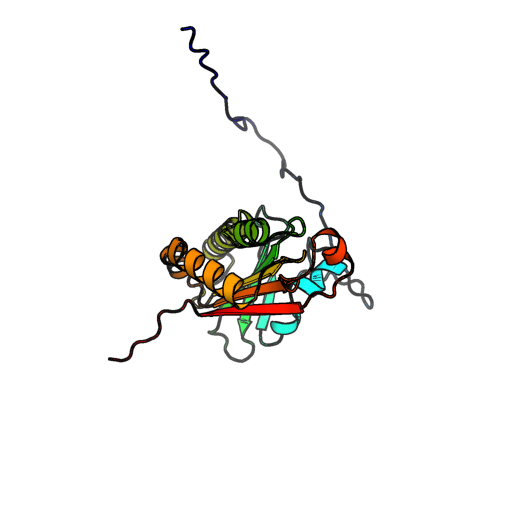N N . LEU A 1 213 ? -15.201 5.473 -16.403 1.00 42.50 213 LEU A N 1
ATOM 1680 C CA . LEU A 1 213 ? -15.623 5.813 -17.751 1.00 42.50 213 LEU A CA 1
ATOM 1681 C C . LEU A 1 213 ? -17.150 5.861 -17.680 1.00 42.50 213 LEU A C 1
ATOM 1683 O O . LEU A 1 213 ? -17.819 4.839 -17.822 1.00 42.50 213 LEU A O 1
ATOM 1687 N N . VAL A 1 214 ? -17.695 7.027 -17.339 1.00 35.31 214 VAL A N 1
ATOM 1688 C CA . VAL A 1 214 ? -19.097 7.336 -17.557 1.00 35.31 214 VAL A CA 1
ATOM 1689 C C . VAL A 1 214 ? -19.196 7.423 -19.069 1.00 35.31 214 VAL A C 1
ATOM 1691 O O . VAL A 1 214 ? -18.820 8.420 -19.677 1.00 35.31 214 VAL A O 1
ATOM 1694 N N . ILE A 1 215 ? -19.555 6.301 -19.683 1.00 38.59 215 ILE A N 1
ATOM 1695 C CA . ILE A 1 215 ? -19.984 6.287 -21.072 1.00 38.59 215 ILE A CA 1
ATOM 1696 C C . ILE A 1 215 ? -21.368 6.937 -21.034 1.00 38.59 215 ILE A C 1
ATOM 1698 O O . ILE A 1 215 ? -22.330 6.288 -20.621 1.00 38.59 215 ILE A O 1
ATOM 1702 N N . GLU A 1 216 ? -21.421 8.238 -21.327 1.00 34.84 216 GLU A N 1
ATOM 1703 C CA . GLU A 1 216 ? -22.667 8.931 -21.684 1.00 34.84 216 GLU A CA 1
ATOM 1704 C C . GLU A 1 216 ? -23.231 8.391 -23.003 1.00 34.84 216 GLU A C 1
ATOM 1706 O O . GLU A 1 216 ? -22.429 8.085 -23.921 1.00 34.84 216 GLU A O 1
#

Foldseek 3Di:
DDDPDDDDDDDDPDDDDDDPPVPPADWDWDADDPPRDTPQQQTLHDPVCVVLQVCVVLVQWDWDWDDDDPASFWTWIWTAGPVHRLQIEIEIGGEDDDAAALAQVSLLVSLACDPRNVSNLVVLVVRCPDPVGDHHQEYEYEYEYPHAYLHDPVVSLVSNVVRCVVCLVSCVVSNHQKYKYWHWYDDNPDHSVCRVVGHTDIDMDIDGSPPPPPPD

InterPro domains:
  IPR013537 Acetyl-CoA carboxylase, central domain [PF08326] (23-185)
  IPR049076 Acetyl-CoA carboxylase [PTHR45728] (27-188)

pLDDT: mean 83.6, std 18.49, range [34.31, 98.19]

Nearest PDB structures (foldseek):
  5trc-assembly2_B  TM=8.071E-01  e=1.265E-12  Saccharomyces cerevisiae S288C
  5csl-assembly1_A  TM=8.057E-01  e=1.002E-11  Saccharomyces cerevisiae S288C
  6g2h-assembly1_E  TM=7.718E-01  e=6.681E-10  Homo sapiens
  6g2i-assembly1_B  TM=8.147E-01  e=2.423E-08  Homo sapiens
  6g2h-assembly1_F  TM=7.616E-01  e=1.919E-07  Homo sapiens

Organism: NCBI:txid221442